Protein AF-A0A8S3UN05-F1 (afdb_monomer_lite)

Sequence (191 aa):
MPERVRGIRLLKLAMMYFKIYNNLSKYALEILRLLVHQLCTLSEKGSNEEFYAMFVNTGGKFETHIPADRRMEYLVKEVKQHVKHMYSNKTEENISNRTRAISGIREISVNFDQQSGVIIRSKKHSDKSSKEDELAILSDLRDIRPFHCQPGRKHSCFGEMSSSVVQNLDVDHYHNWINTRKVKFALENGN

pLDDT: mean 86.01, std 9.49, range [45.44, 94.88]

Structure (mmCIF, N/CA/C/O backbone):
data_AF-A0A8S3UN05-F1
#
_entry.id   AF-A0A8S3UN05-F1
#
loop_
_atom_site.group_PDB
_atom_site.id
_atom_site.type_symbol
_atom_site.label_atom_id
_atom_site.label_alt_id
_atom_site.label_comp_id
_atom_site.label_asym_id
_atom_site.label_entity_id
_atom_site.label_seq_id
_atom_site.pdbx_PDB_ins_code
_atom_site.Cartn_x
_atom_site.Cartn_y
_atom_site.Cartn_z
_atom_site.occupancy
_atom_site.B_iso_or_equiv
_atom_site.auth_seq_id
_atom_site.auth_comp_id
_atom_site.auth_asym_id
_atom_site.auth_atom_id
_atom_site.pdbx_PDB_model_num
ATOM 1 N N . MET A 1 1 ? 5.735 -11.640 6.651 1.00 73.19 1 MET A N 1
ATOM 2 C CA . MET A 1 1 ? 6.136 -10.219 6.426 1.00 73.19 1 MET A CA 1
ATOM 3 C C . MET A 1 1 ? 6.181 -10.016 4.919 1.00 73.19 1 MET A C 1
ATOM 5 O O . MET A 1 1 ? 6.605 -10.955 4.254 1.00 73.19 1 MET A O 1
ATOM 9 N N . PRO A 1 2 ? 5.724 -8.881 4.362 1.00 82.00 2 PRO A N 1
ATOM 10 C CA . PRO A 1 2 ? 5.687 -8.700 2.911 1.00 82.00 2 PRO A CA 1
ATOM 11 C C . PRO A 1 2 ? 7.062 -8.911 2.268 1.00 82.00 2 PRO A C 1
ATOM 13 O O . PRO A 1 2 ? 8.056 -8.367 2.737 1.00 82.00 2 PRO A O 1
ATOM 16 N N . GLU A 1 3 ? 7.117 -9.706 1.201 1.00 90.12 3 GLU A N 1
ATOM 17 C CA . GLU A 1 3 ? 8.373 -10.044 0.526 1.00 90.12 3 GLU A CA 1
ATOM 18 C C . GLU A 1 3 ? 8.856 -8.854 -0.322 1.00 90.12 3 GLU A C 1
ATOM 20 O O . GLU A 1 3 ? 8.173 -8.414 -1.257 1.00 90.12 3 GLU A O 1
ATOM 25 N N . ARG A 1 4 ? 10.022 -8.297 0.036 1.00 90.00 4 ARG A N 1
ATOM 26 C CA . ARG A 1 4 ? 10.528 -7.038 -0.525 1.00 90.00 4 ARG A CA 1
ATOM 27 C C . ARG A 1 4 ? 10.857 -7.135 -2.011 1.00 90.00 4 ARG A C 1
ATOM 29 O O . ARG A 1 4 ? 10.500 -6.228 -2.761 1.00 90.00 4 ARG A O 1
ATOM 36 N N . VAL A 1 5 ? 11.496 -8.209 -2.472 1.00 91.44 5 VAL A N 1
ATOM 37 C CA . VAL A 1 5 ? 11.934 -8.349 -3.872 1.00 91.44 5 VAL A CA 1
ATOM 38 C C . VAL A 1 5 ? 10.731 -8.347 -4.814 1.00 91.44 5 VAL A C 1
ATOM 40 O O . VAL A 1 5 ? 10.710 -7.615 -5.811 1.00 91.44 5 VAL A O 1
ATOM 43 N N . ARG A 1 6 ? 9.687 -9.107 -4.482 1.00 92.31 6 ARG A N 1
ATOM 44 C CA . ARG A 1 6 ? 8.405 -9.112 -5.188 1.00 92.31 6 ARG A CA 1
ATOM 45 C C . ARG A 1 6 ? 7.722 -7.759 -5.093 1.00 92.31 6 ARG A C 1
ATOM 47 O O . ARG A 1 6 ? 7.229 -7.290 -6.115 1.00 92.31 6 ARG A O 1
ATOM 54 N N . GLY A 1 7 ? 7.720 -7.118 -3.925 1.00 91.88 7 GLY A N 1
ATOM 55 C CA . GLY A 1 7 ? 7.170 -5.772 -3.750 1.00 91.88 7 GLY A CA 1
ATOM 56 C C . GLY A 1 7 ? 7.794 -4.760 -4.715 1.00 91.88 7 GLY A C 1
ATOM 57 O O . GLY A 1 7 ? 7.084 -4.116 -5.486 1.00 91.88 7 GLY A O 1
ATOM 58 N N . ILE A 1 8 ? 9.125 -4.692 -4.760 1.00 93.44 8 ILE A N 1
ATOM 59 C CA . ILE A 1 8 ? 9.870 -3.815 -5.673 1.00 93.44 8 ILE A CA 1
ATOM 60 C C . ILE A 1 8 ? 9.585 -4.155 -7.142 1.00 93.44 8 ILE A C 1
ATOM 62 O O . ILE A 1 8 ? 9.412 -3.254 -7.964 1.00 93.44 8 ILE A O 1
ATOM 66 N N . ARG A 1 9 ? 9.488 -5.442 -7.499 1.00 93.56 9 ARG A N 1
ATOM 67 C CA . ARG A 1 9 ? 9.137 -5.863 -8.866 1.00 93.56 9 ARG A CA 1
ATOM 68 C C . ARG A 1 9 ? 7.743 -5.383 -9.271 1.00 93.56 9 ARG A C 1
ATOM 70 O O . ARG A 1 9 ? 7.576 -4.862 -10.371 1.00 93.56 9 ARG A O 1
ATOM 77 N N . LEU A 1 10 ? 6.760 -5.536 -8.388 1.00 92.81 10 LEU A N 1
ATOM 78 C CA . LEU A 1 10 ? 5.392 -5.077 -8.628 1.00 92.81 10 LEU A CA 1
ATOM 79 C C . LEU A 1 10 ? 5.325 -3.554 -8.752 1.00 92.81 10 LEU A C 1
ATOM 81 O O . LEU A 1 10 ? 4.635 -3.054 -9.634 1.00 92.81 10 LEU A O 1
ATOM 85 N N . LEU A 1 11 ? 6.090 -2.820 -7.943 1.00 93.12 11 LEU A N 1
ATOM 86 C CA . LEU A 1 11 ? 6.187 -1.364 -8.041 1.00 93.12 11 LEU A CA 1
ATOM 87 C C . LEU A 1 11 ? 6.781 -0.914 -9.382 1.00 93.12 11 LEU A C 1
ATOM 89 O O . LEU A 1 11 ? 6.238 -0.005 -10.003 1.00 93.12 11 LEU A O 1
ATOM 93 N N . LYS A 1 12 ? 7.823 -1.583 -9.894 1.00 91.94 12 LYS A N 1
ATOM 94 C CA . LYS A 1 12 ? 8.361 -1.306 -11.242 1.00 91.94 12 LYS A CA 1
ATOM 95 C C . LYS A 1 12 ? 7.300 -1.499 -12.333 1.00 91.94 12 LYS A C 1
ATOM 97 O O . LYS A 1 12 ? 7.155 -0.642 -13.201 1.00 91.94 12 LYS A O 1
ATOM 102 N N . LEU A 1 13 ? 6.530 -2.588 -12.263 1.00 90.75 13 LEU A N 1
ATOM 103 C CA . LEU A 1 13 ? 5.426 -2.853 -13.196 1.00 90.75 13 LEU A CA 1
ATOM 104 C C . LEU A 1 13 ? 4.320 -1.792 -13.086 1.00 90.75 13 LEU A C 1
ATOM 106 O O . LEU A 1 13 ? 3.872 -1.264 -14.102 1.00 90.75 13 LEU A O 1
ATOM 110 N N . ALA A 1 14 ? 3.924 -1.432 -11.864 1.00 90.56 14 ALA A N 1
ATOM 111 C CA . ALA A 1 14 ? 2.920 -0.402 -11.612 1.00 90.56 14 ALA A CA 1
ATOM 112 C C . ALA A 1 14 ? 3.377 0.981 -12.105 1.00 90.56 14 ALA A C 1
ATOM 114 O O . ALA A 1 14 ? 2.591 1.708 -12.704 1.00 90.56 14 ALA A O 1
ATOM 115 N N . MET A 1 15 ? 4.653 1.332 -11.923 1.00 91.69 15 MET A N 1
ATOM 116 C CA . MET A 1 15 ? 5.230 2.574 -12.439 1.00 91.69 15 MET A CA 1
ATOM 117 C C . MET A 1 15 ? 5.145 2.647 -13.964 1.00 91.69 15 MET A C 1
ATOM 119 O O . MET A 1 15 ? 4.737 3.679 -14.493 1.00 91.69 15 MET A O 1
ATOM 123 N N . MET A 1 16 ? 5.508 1.565 -14.666 1.00 89.00 16 MET A N 1
ATOM 124 C CA . MET A 1 16 ? 5.361 1.485 -16.124 1.00 89.00 16 MET A CA 1
ATOM 125 C C . MET A 1 16 ? 3.901 1.668 -16.530 1.00 89.00 16 MET A C 1
ATOM 127 O O . MET A 1 16 ? 3.604 2.543 -17.338 1.00 89.00 16 MET A O 1
ATOM 131 N N . TYR A 1 17 ? 2.987 0.919 -15.907 1.00 88.31 17 TYR A N 1
ATOM 132 C CA . TYR A 1 17 ? 1.553 1.036 -16.162 1.00 88.31 17 TYR A CA 1
ATOM 133 C C . TYR A 1 17 ? 1.061 2.477 -16.009 1.00 88.31 17 TYR A C 1
ATOM 135 O O . TYR A 1 17 ? 0.507 3.067 -16.934 1.00 88.31 17 TYR A O 1
ATOM 143 N N . PHE A 1 18 ? 1.323 3.090 -14.857 1.00 88.88 18 PHE A N 1
ATOM 144 C CA . PHE A 1 18 ? 0.874 4.446 -14.586 1.00 88.88 18 PHE A CA 1
ATOM 145 C C . PHE A 1 18 ? 1.469 5.470 -15.543 1.00 88.88 18 PHE A C 1
ATOM 147 O O . PHE A 1 18 ? 0.778 6.427 -15.878 1.00 88.88 18 PHE A O 1
ATOM 154 N N . LYS A 1 19 ? 2.711 5.275 -15.994 1.00 86.88 19 LYS A N 1
ATOM 155 C CA . LYS A 1 19 ? 3.368 6.193 -16.923 1.00 86.88 19 LYS A CA 1
ATOM 156 C C . LYS A 1 19 ? 2.821 6.080 -18.349 1.00 86.88 19 LYS A C 1
ATOM 158 O O . LYS A 1 19 ? 2.683 7.111 -18.998 1.00 86.88 19 LYS A O 1
ATOM 163 N N . ILE A 1 20 ? 2.473 4.873 -18.801 1.00 85.50 20 ILE A N 1
ATOM 164 C CA . ILE A 1 20 ? 1.893 4.627 -20.133 1.00 85.50 20 ILE A CA 1
ATOM 165 C C . ILE A 1 20 ? 0.505 5.255 -20.244 1.00 85.50 20 ILE A C 1
ATOM 167 O O . ILE A 1 20 ? 0.230 5.994 -21.183 1.00 85.50 20 ILE A O 1
ATOM 171 N N . TYR A 1 21 ? -0.371 4.981 -19.275 1.00 79.75 21 TYR A N 1
ATOM 172 C CA . TYR A 1 21 ? -1.768 5.414 -19.352 1.00 79.75 21 TYR A CA 1
ATOM 173 C C . TYR A 1 21 ? -1.986 6.849 -18.867 1.00 79.75 21 TYR A C 1
ATOM 175 O O . TYR A 1 21 ? -2.983 7.474 -19.219 1.00 79.75 21 TYR A O 1
ATOM 183 N N . ASN A 1 22 ? -1.071 7.392 -18.061 1.00 75.31 22 ASN A N 1
ATOM 184 C CA . ASN A 1 22 ? -1.136 8.774 -17.610 1.00 75.31 22 ASN A CA 1
ATOM 185 C C . ASN A 1 22 ? 0.269 9.378 -17.482 1.00 75.31 22 ASN A C 1
ATOM 187 O O . ASN A 1 22 ? 0.967 9.223 -16.478 1.00 75.31 22 ASN A O 1
ATOM 191 N N . ASN A 1 23 ? 0.657 10.157 -18.492 1.00 64.81 23 ASN A N 1
ATOM 192 C CA . ASN A 1 23 ? 1.972 10.791 -18.563 1.00 64.81 23 ASN A CA 1
ATOM 193 C C . ASN A 1 23 ? 2.304 11.716 -17.377 1.00 64.81 23 ASN A C 1
ATOM 195 O O . ASN A 1 23 ? 3.490 11.926 -17.100 1.00 64.81 23 ASN A O 1
ATOM 199 N N . LEU A 1 24 ? 1.283 12.221 -16.677 1.00 64.50 24 LEU A N 1
ATOM 200 C CA . LEU A 1 24 ? 1.372 13.091 -15.502 1.00 64.50 24 LEU A CA 1
ATOM 201 C C . LEU A 1 24 ? 1.032 12.350 -14.203 1.00 64.50 24 LEU A C 1
ATOM 203 O O . LEU A 1 24 ? 0.635 12.967 -13.212 1.00 64.50 24 LEU A O 1
ATOM 207 N N . SER A 1 25 ? 1.163 11.022 -14.183 1.00 78.44 25 SER A N 1
ATOM 208 C CA . SER A 1 25 ? 0.842 10.252 -12.991 1.00 78.44 25 SER A CA 1
ATOM 209 C C . SER A 1 25 ? 1.793 10.602 -11.850 1.00 78.44 25 SER A C 1
ATOM 211 O O . SER A 1 25 ? 2.928 10.124 -11.780 1.00 78.44 25 SER A O 1
ATOM 213 N N . LYS A 1 26 ? 1.284 11.395 -10.903 1.00 88.88 26 LYS A N 1
ATOM 214 C CA . LYS A 1 26 ? 1.910 11.611 -9.594 1.00 88.88 26 LYS A CA 1
ATOM 215 C C . LYS A 1 26 ? 2.290 10.283 -8.932 1.00 88.88 26 LYS A C 1
ATOM 217 O O . LYS A 1 26 ? 3.333 10.194 -8.306 1.00 88.88 26 LYS A O 1
ATOM 222 N N . TYR A 1 27 ? 1.508 9.225 -9.158 1.00 90.00 27 TYR A N 1
ATOM 223 C CA . TYR A 1 27 ? 1.793 7.891 -8.635 1.00 90.00 27 TYR A CA 1
ATOM 224 C C . TYR A 1 27 ? 3.041 7.272 -9.266 1.00 90.00 27 TYR A C 1
ATOM 226 O O . TYR A 1 27 ? 3.854 6.700 -8.552 1.00 90.00 27 TYR A O 1
ATOM 234 N N . ALA A 1 28 ? 3.238 7.418 -10.581 1.00 91.94 28 ALA A N 1
ATOM 235 C CA . ALA A 1 28 ? 4.470 6.960 -11.223 1.00 91.94 28 ALA A CA 1
ATOM 236 C C . ALA A 1 28 ? 5.693 7.712 -10.676 1.00 91.94 28 ALA A C 1
ATOM 238 O O . ALA A 1 28 ? 6.738 7.102 -10.463 1.00 91.94 28 ALA A O 1
ATOM 239 N N . LEU A 1 29 ? 5.554 9.018 -10.419 1.00 91.50 29 LEU A N 1
ATOM 240 C CA . LEU A 1 29 ? 6.621 9.841 -9.852 1.00 91.50 29 LEU A CA 1
ATOM 241 C C . LEU A 1 29 ? 6.979 9.423 -8.417 1.00 91.50 29 LEU A C 1
ATOM 243 O O . LEU A 1 29 ? 8.158 9.256 -8.122 1.00 91.50 29 LEU A O 1
ATOM 247 N N . GLU A 1 30 ? 5.985 9.208 -7.554 1.00 91.81 30 GLU A N 1
ATOM 248 C CA . GLU A 1 30 ? 6.218 8.748 -6.177 1.00 91.81 30 GLU A CA 1
ATOM 249 C C . GLU A 1 30 ? 6.810 7.336 -6.138 1.00 91.81 30 GLU A C 1
ATOM 251 O O . GLU A 1 30 ? 7.732 7.070 -5.369 1.00 91.81 30 GLU A O 1
ATOM 256 N N . ILE A 1 31 ? 6.356 6.432 -7.014 1.00 93.56 31 ILE A N 1
ATOM 257 C CA . ILE A 1 31 ? 6.968 5.103 -7.125 1.00 93.56 31 ILE A CA 1
ATOM 258 C C . ILE A 1 31 ? 8.421 5.222 -7.593 1.00 93.56 31 ILE A C 1
ATOM 260 O O . ILE A 1 31 ? 9.283 4.535 -7.053 1.00 93.56 31 ILE A O 1
ATOM 264 N N . LEU A 1 32 ? 8.720 6.096 -8.560 1.00 93.44 32 LEU A N 1
ATOM 265 C CA . LEU A 1 32 ? 10.095 6.327 -8.997 1.00 93.44 32 LEU A CA 1
ATOM 266 C C . LEU A 1 32 ? 10.964 6.847 -7.850 1.00 93.44 32 LEU A C 1
ATOM 268 O O . LEU A 1 32 ? 12.080 6.363 -7.676 1.00 93.44 32 LEU A O 1
ATOM 272 N N . ARG A 1 33 ? 10.453 7.791 -7.054 1.00 91.88 33 ARG A N 1
ATOM 273 C CA . ARG A 1 33 ? 11.149 8.316 -5.875 1.00 91.88 33 ARG A CA 1
ATOM 274 C C . ARG A 1 33 ? 11.466 7.204 -4.877 1.00 91.88 33 ARG A C 1
ATOM 276 O O . ARG A 1 33 ? 12.624 7.046 -4.502 1.00 91.88 33 ARG A O 1
ATOM 283 N N . LEU A 1 34 ? 10.469 6.385 -4.535 1.00 92.75 34 LEU A N 1
ATOM 284 C CA . LEU A 1 34 ? 10.658 5.217 -3.678 1.00 92.75 34 LEU A CA 1
ATOM 285 C C . LEU A 1 34 ? 11.705 4.266 -4.272 1.00 92.75 34 LEU A C 1
ATOM 287 O O . LEU A 1 34 ? 12.612 3.838 -3.577 1.00 92.75 34 LEU A O 1
ATOM 291 N N . LEU A 1 35 ? 11.648 3.956 -5.568 1.00 93.38 35 LEU A N 1
ATOM 292 C CA . LEU A 1 35 ? 12.630 3.073 -6.206 1.00 93.38 35 LEU A CA 1
ATOM 293 C C . LEU A 1 35 ? 14.055 3.645 -6.170 1.00 93.38 35 LEU A C 1
ATOM 295 O O . LEU A 1 35 ? 14.998 2.881 -5.974 1.00 93.38 35 LEU A O 1
ATOM 299 N N . VAL A 1 36 ? 14.221 4.959 -6.334 1.00 92.06 36 VAL A N 1
ATOM 300 C CA . VAL A 1 36 ? 15.520 5.638 -6.200 1.00 92.06 36 VAL A CA 1
ATOM 301 C C . VAL A 1 36 ? 16.041 5.526 -4.766 1.00 92.06 36 VAL A C 1
ATOM 303 O O . VAL A 1 36 ? 17.206 5.179 -4.576 1.00 92.06 36 VAL A O 1
ATOM 306 N N . HIS A 1 37 ? 15.184 5.717 -3.762 1.00 90.50 37 HIS A N 1
ATOM 307 C CA . HIS A 1 37 ? 15.550 5.487 -2.36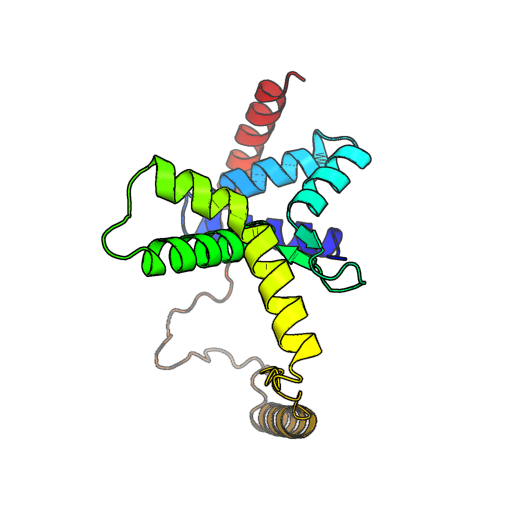4 1.00 90.50 37 HIS A CA 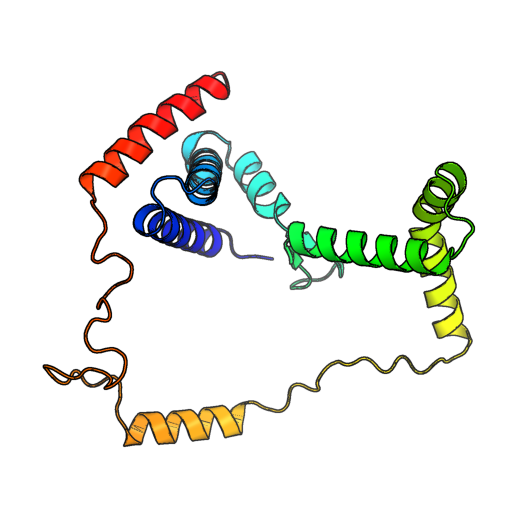1
ATOM 308 C C . HIS A 1 37 ? 15.965 4.040 -2.103 1.00 90.50 37 HIS A C 1
ATOM 310 O O . HIS A 1 37 ? 17.016 3.784 -1.522 1.00 90.50 37 HIS A O 1
ATOM 316 N N . GLN A 1 38 ? 15.183 3.093 -2.614 1.00 91.94 38 GLN A N 1
ATOM 317 C CA . GLN A 1 38 ? 15.373 1.666 -2.386 1.00 91.94 38 GLN A CA 1
ATOM 318 C C . GLN A 1 38 ? 16.604 1.073 -3.075 1.00 91.94 38 GLN A C 1
ATOM 320 O O . GLN A 1 38 ? 17.105 0.045 -2.617 1.00 91.94 38 GLN A O 1
ATOM 325 N N . LEU A 1 39 ? 17.037 1.652 -4.200 1.00 89.06 39 LEU A N 1
ATOM 326 C CA . LEU A 1 39 ? 18.071 1.072 -5.063 1.00 89.06 39 LEU A CA 1
ATOM 327 C C . LEU A 1 39 ? 19.341 1.920 -5.176 1.00 89.06 39 LEU A C 1
ATOM 329 O O . LEU A 1 39 ? 20.352 1.391 -5.633 1.00 89.06 39 LEU A O 1
ATOM 333 N N . CYS A 1 40 ? 19.296 3.213 -4.845 1.00 87.31 40 CYS A N 1
ATOM 334 C CA . CYS A 1 40 ? 20.389 4.133 -5.164 1.00 87.31 40 CYS A CA 1
ATOM 335 C C . CYS A 1 40 ? 20.823 5.027 -4.000 1.00 87.31 40 CYS A C 1
ATOM 337 O O . CYS A 1 40 ? 22.023 5.225 -3.846 1.00 87.31 40 CYS A O 1
ATOM 339 N N . THR A 1 41 ? 19.897 5.605 -3.223 1.00 86.94 41 THR A N 1
ATOM 340 C CA . THR A 1 41 ? 20.268 6.663 -2.259 1.00 86.94 41 THR A CA 1
ATOM 341 C C . THR A 1 41 ? 20.324 6.213 -0.804 1.00 86.94 41 THR A C 1
ATOM 343 O O . THR A 1 41 ? 21.150 6.736 -0.063 1.00 86.94 41 THR A O 1
ATOM 346 N N . LEU A 1 42 ? 19.466 5.286 -0.359 1.00 89.81 42 LEU A N 1
ATOM 347 C CA . LEU A 1 42 ? 19.481 4.825 1.033 1.00 89.81 42 LEU A CA 1
ATOM 348 C C . LEU A 1 42 ? 20.456 3.663 1.232 1.00 89.81 42 LEU A C 1
ATOM 350 O O . LEU A 1 42 ? 20.674 2.844 0.341 1.00 89.81 42 LEU A O 1
ATOM 354 N N . SER A 1 43 ? 20.995 3.558 2.450 1.00 93.69 43 SER A N 1
ATOM 355 C CA . SER A 1 43 ? 21.707 2.358 2.891 1.00 93.69 43 SER A CA 1
ATOM 356 C C . SER A 1 43 ? 20.770 1.149 2.906 1.00 93.69 43 SER A C 1
ATOM 358 O O . SER A 1 43 ? 19.548 1.296 2.964 1.00 93.69 43 SER A O 1
ATOM 360 N N . GLU A 1 44 ? 21.326 -0.063 2.923 1.00 92.38 44 GLU A N 1
ATOM 361 C CA . GLU A 1 44 ? 20.519 -1.287 3.000 1.00 92.38 44 GLU A CA 1
ATOM 362 C C . GLU A 1 44 ? 19.528 -1.238 4.174 1.00 92.38 44 GLU A C 1
ATOM 364 O O . GLU A 1 44 ? 18.336 -1.494 3.994 1.00 92.38 44 GLU A O 1
ATOM 369 N N . LYS A 1 45 ? 19.994 -0.800 5.350 1.00 94.12 45 LYS A N 1
ATOM 370 C CA . LYS A 1 45 ? 19.147 -0.599 6.529 1.00 94.12 45 LYS A CA 1
ATOM 371 C C . LYS A 1 45 ? 18.023 0.408 6.262 1.00 94.12 45 LYS A C 1
ATOM 373 O O . LYS A 1 45 ? 16.862 0.063 6.460 1.00 94.12 45 LYS A O 1
ATOM 378 N N . GLY A 1 46 ? 18.354 1.607 5.781 1.00 94.50 46 GLY A N 1
ATOM 379 C CA . GLY A 1 46 ? 17.362 2.658 5.531 1.00 94.50 46 GLY A CA 1
ATOM 380 C C . GLY A 1 46 ? 16.332 2.254 4.474 1.00 94.50 46 GLY A C 1
ATOM 381 O O . GLY A 1 46 ? 15.140 2.494 4.641 1.00 94.50 46 GLY A O 1
ATOM 382 N N . SER A 1 47 ? 16.769 1.559 3.420 1.00 93.62 47 SER A N 1
ATOM 383 C CA . SER A 1 47 ? 15.869 1.038 2.389 1.00 93.62 47 SER A CA 1
ATOM 384 C C . SER A 1 47 ? 14.897 -0.005 2.951 1.00 93.62 47 SER A C 1
ATOM 386 O O . SER A 1 47 ? 13.704 0.028 2.652 1.00 93.62 47 SER A O 1
ATOM 388 N N . ASN A 1 48 ? 15.364 -0.904 3.821 1.00 93.12 48 ASN A N 1
ATOM 389 C CA . ASN A 1 48 ? 14.496 -1.882 4.467 1.00 93.12 48 ASN A CA 1
ATOM 390 C C . ASN A 1 48 ? 13.490 -1.199 5.401 1.00 93.12 48 ASN A C 1
ATOM 392 O O . ASN A 1 48 ? 12.302 -1.509 5.339 1.00 93.12 48 ASN A O 1
ATOM 396 N N . GLU A 1 49 ? 13.937 -0.249 6.222 1.00 93.88 49 GLU A N 1
ATOM 397 C CA . GLU A 1 49 ? 13.063 0.516 7.117 1.00 93.88 49 GLU A CA 1
ATOM 398 C C . GLU A 1 49 ? 11.969 1.259 6.341 1.00 93.88 49 GLU A C 1
ATOM 400 O O . GLU A 1 49 ? 10.793 1.117 6.669 1.00 93.88 49 GLU A O 1
ATOM 405 N N . GLU A 1 50 ? 12.322 1.965 5.265 1.00 93.94 50 GLU A N 1
ATOM 406 C CA . GLU A 1 50 ? 11.356 2.668 4.415 1.00 93.94 50 GLU A CA 1
ATOM 407 C C . GLU A 1 50 ? 10.359 1.700 3.758 1.00 93.94 50 GLU A C 1
ATOM 409 O O . GLU A 1 50 ? 9.153 1.957 3.752 1.00 93.94 50 GLU A O 1
ATOM 414 N N . PHE A 1 51 ? 10.827 0.555 3.244 1.00 94.00 51 PHE A N 1
ATOM 415 C CA . PHE A 1 51 ? 9.938 -0.416 2.607 1.00 94.00 51 PHE A CA 1
ATOM 416 C C . PHE A 1 51 ? 8.933 -0.997 3.606 1.00 94.00 51 PHE A C 1
ATOM 418 O O . PHE A 1 51 ? 7.739 -1.099 3.319 1.00 94.00 51 PHE A O 1
ATOM 425 N N . TYR A 1 52 ? 9.406 -1.376 4.791 1.00 93.00 52 TYR A N 1
ATOM 426 C CA . TYR A 1 52 ? 8.554 -1.980 5.806 1.00 93.00 52 TYR A CA 1
ATOM 427 C C . TYR A 1 52 ? 7.678 -0.964 6.541 1.00 93.00 52 TYR A C 1
ATOM 429 O O . TYR A 1 52 ? 6.601 -1.345 6.996 1.00 93.00 52 TYR A O 1
ATOM 437 N N . ALA A 1 53 ? 8.049 0.320 6.563 1.00 92.88 53 ALA A N 1
ATOM 438 C CA . ALA A 1 53 ? 7.204 1.406 7.062 1.00 92.88 53 ALA A CA 1
ATOM 439 C C . ALA A 1 53 ? 5.890 1.564 6.273 1.00 92.88 53 ALA A C 1
ATOM 441 O O . ALA A 1 53 ? 4.910 2.089 6.800 1.00 92.88 53 ALA A O 1
ATOM 442 N N . MET A 1 54 ? 5.817 1.049 5.039 1.00 92.31 54 MET A N 1
ATOM 443 C CA . MET A 1 54 ? 4.563 0.987 4.276 1.00 92.31 54 MET A CA 1
ATOM 444 C C . MET A 1 54 ? 3.529 0.021 4.874 1.00 92.31 54 MET A C 1
ATOM 446 O O . MET A 1 54 ? 2.383 -0.006 4.420 1.00 92.31 54 MET A O 1
ATOM 450 N N . PHE A 1 55 ? 3.902 -0.786 5.868 1.00 93.44 55 PHE A N 1
ATOM 451 C CA . PHE A 1 55 ? 3.053 -1.810 6.459 1.00 93.44 55 PHE A CA 1
ATOM 452 C C . PHE A 1 55 ? 2.984 -1.673 7.979 1.00 93.44 55 PHE A C 1
ATOM 454 O O . PHE A 1 55 ? 3.919 -1.240 8.641 1.00 93.44 55 PHE A O 1
ATOM 461 N N . VAL A 1 56 ? 1.861 -2.103 8.548 1.00 92.94 56 VAL A N 1
ATOM 462 C CA . VAL A 1 56 ? 1.637 -2.153 9.993 1.00 92.94 56 VAL A CA 1
ATOM 463 C C . VAL A 1 56 ? 1.256 -3.573 10.378 1.00 92.94 56 VAL A C 1
ATOM 465 O O . VAL A 1 56 ? 0.358 -4.167 9.777 1.00 92.94 56 VAL A O 1
ATOM 468 N N . ASN A 1 57 ? 1.919 -4.117 11.399 1.00 91.56 57 ASN A N 1
ATOM 469 C CA . ASN A 1 57 ? 1.530 -5.391 11.986 1.00 91.56 57 ASN A CA 1
ATO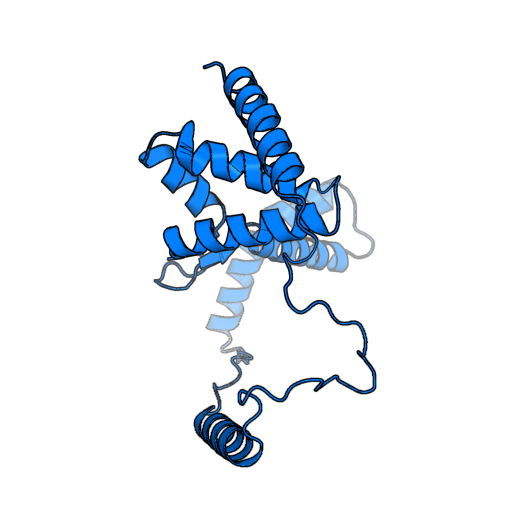M 470 C C . ASN A 1 57 ? 0.391 -5.173 12.990 1.00 91.56 57 ASN A C 1
ATOM 472 O O . ASN A 1 57 ? 0.605 -4.649 14.080 1.00 91.56 57 ASN A O 1
ATOM 476 N N . THR A 1 58 ? -0.827 -5.578 12.635 1.00 87.81 58 THR A N 1
ATOM 477 C CA . THR A 1 58 ? -2.002 -5.379 13.497 1.00 87.81 58 THR A CA 1
ATOM 478 C C . THR A 1 58 ? -2.207 -6.482 14.524 1.00 87.81 58 THR A C 1
ATOM 480 O O . THR A 1 58 ? -2.941 -6.277 15.482 1.00 87.81 58 THR A O 1
ATOM 483 N N . GLY A 1 59 ? -1.630 -7.664 14.302 1.00 82.94 59 GLY A N 1
ATOM 484 C CA . GLY A 1 59 ? -1.890 -8.855 15.117 1.00 82.94 59 GLY A CA 1
ATOM 485 C C . GLY A 1 59 ? -0.711 -9.322 15.963 1.00 82.94 59 GLY A C 1
ATOM 486 O O . GLY A 1 59 ? -0.853 -10.314 16.672 1.00 82.94 59 GLY A O 1
ATOM 487 N N . GLY A 1 60 ? 0.452 -8.671 15.856 1.00 84.94 60 GLY A N 1
ATOM 488 C CA . GLY A 1 60 ? 1.682 -9.082 16.542 1.00 84.94 60 GLY A CA 1
ATOM 489 C C . GLY A 1 60 ? 2.213 -10.456 16.112 1.00 84.94 60 GLY A C 1
ATOM 490 O O . GLY A 1 60 ? 3.131 -10.977 16.735 1.00 84.94 60 GLY A O 1
ATOM 491 N N . LYS A 1 61 ? 1.646 -11.059 15.059 1.00 86.12 61 LYS A N 1
ATOM 492 C CA . LYS A 1 61 ? 1.979 -12.400 14.565 1.00 86.12 61 LYS A CA 1
ATOM 493 C C . LYS A 1 61 ? 2.551 -12.328 13.149 1.00 86.12 61 LYS A C 1
ATOM 495 O O . LYS A 1 61 ? 2.518 -11.289 12.482 1.00 86.12 61 LYS A O 1
ATOM 500 N N . PHE A 1 62 ? 3.099 -13.447 12.687 1.00 78.31 62 PHE A N 1
ATOM 501 C CA . PHE A 1 62 ? 3.460 -13.607 11.282 1.00 78.31 62 PHE A CA 1
ATOM 502 C C . PHE A 1 62 ? 2.185 -13.545 10.413 1.00 78.31 62 PHE A C 1
ATOM 504 O O . PHE A 1 62 ? 1.115 -13.949 10.860 1.00 78.31 62 PHE A O 1
ATOM 511 N N . GLU A 1 63 ? 2.279 -12.971 9.209 1.00 79.94 63 GLU A N 1
ATOM 512 C CA . GLU A 1 63 ? 1.150 -12.743 8.277 1.00 79.94 63 GLU A CA 1
ATOM 513 C C . GLU A 1 63 ? 0.004 -11.820 8.737 1.00 79.94 63 GLU A C 1
ATOM 515 O O . GLU A 1 63 ? -1.003 -11.696 8.048 1.00 79.94 63 GLU A O 1
ATOM 520 N N . THR A 1 64 ? 0.159 -11.060 9.826 1.00 87.06 64 THR A N 1
ATOM 521 C CA . THR A 1 64 ? -0.839 -10.046 10.235 1.00 87.06 64 THR A CA 1
ATOM 522 C C . THR A 1 64 ? -0.473 -8.619 9.820 1.00 87.06 64 THR A C 1
ATOM 524 O O . THR A 1 64 ? -0.807 -7.658 10.514 1.00 87.06 64 THR A O 1
ATOM 527 N N . HIS A 1 65 ? 0.244 -8.473 8.702 1.00 91.12 65 HIS A N 1
ATOM 528 C CA . HIS A 1 65 ? 0.658 -7.173 8.170 1.00 91.12 65 HIS A CA 1
ATOM 529 C C . HIS A 1 65 ? -0.395 -6.647 7.197 1.00 91.12 65 HIS A C 1
ATOM 531 O O . HIS A 1 65 ? -0.820 -7.361 6.290 1.00 91.12 65 HIS A O 1
ATOM 537 N N . ILE A 1 66 ? -0.778 -5.385 7.349 1.00 91.81 66 ILE A N 1
ATOM 538 C CA . ILE A 1 66 ? -1.625 -4.673 6.389 1.00 91.81 66 ILE A CA 1
ATOM 539 C C . ILE A 1 66 ? -0.905 -3.416 5.899 1.00 91.81 66 ILE A C 1
ATOM 541 O O . ILE A 1 66 ? -0.045 -2.904 6.617 1.00 91.81 66 ILE A O 1
ATOM 545 N N . PRO A 1 67 ? -1.245 -2.884 4.712 1.00 92.81 67 PRO A N 1
ATOM 546 C CA . PRO A 1 67 ? -0.744 -1.581 4.292 1.00 92.81 67 PRO A CA 1
ATOM 547 C C . PRO A 1 67 ? -1.075 -0.505 5.334 1.00 92.81 67 PRO A C 1
ATOM 549 O O . PRO A 1 67 ? -2.195 -0.466 5.852 1.00 92.81 67 PRO A O 1
ATOM 552 N N . ALA A 1 68 ? -0.114 0.368 5.630 1.00 92.94 68 ALA A N 1
ATOM 553 C CA . ALA A 1 68 ? -0.266 1.459 6.590 1.00 92.94 68 ALA A CA 1
ATOM 554 C C . ALA A 1 68 ? -1.427 2.390 6.207 1.00 92.94 68 ALA A C 1
ATOM 556 O O . ALA A 1 68 ? -2.218 2.777 7.063 1.00 92.94 68 ALA A O 1
ATOM 557 N N . ASP A 1 69 ? -1.596 2.647 4.909 1.00 92.69 69 ASP A N 1
ATOM 558 C CA . ASP A 1 69 ? -2.724 3.402 4.359 1.00 92.69 69 ASP A CA 1
ATOM 559 C C . ASP A 1 69 ? -4.078 2.769 4.730 1.00 92.69 69 ASP A C 1
ATOM 561 O O . ASP A 1 69 ? -4.925 3.404 5.354 1.00 92.69 69 ASP A O 1
ATOM 565 N N . ARG A 1 70 ? -4.232 1.454 4.521 1.00 92.69 70 ARG A N 1
ATOM 566 C CA . ARG A 1 70 ? -5.434 0.709 4.940 1.00 92.69 70 ARG A CA 1
ATOM 567 C C . ARG A 1 70 ? -5.662 0.780 6.454 1.00 92.69 70 ARG A C 1
ATOM 569 O O . ARG A 1 70 ? -6.801 0.861 6.916 1.00 92.69 70 ARG A O 1
ATOM 576 N N . ARG A 1 71 ? -4.594 0.747 7.260 1.00 93.44 71 ARG A N 1
ATOM 577 C CA . ARG A 1 71 ? -4.709 0.936 8.716 1.00 93.44 71 ARG A CA 1
ATOM 578 C C . ARG A 1 71 ? -5.238 2.332 9.049 1.00 93.44 71 ARG A C 1
ATOM 580 O O . ARG A 1 71 ? -6.076 2.451 9.949 1.00 93.44 71 ARG A O 1
ATOM 587 N N . MET A 1 72 ? -4.769 3.353 8.337 1.00 93.00 72 MET A N 1
ATOM 588 C CA . MET A 1 72 ? -5.218 4.733 8.490 1.00 93.00 72 MET A CA 1
ATOM 589 C C . MET A 1 72 ? -6.694 4.880 8.104 1.00 93.00 72 MET A C 1
ATOM 591 O O . MET A 1 72 ? -7.456 5.477 8.860 1.00 93.00 72 MET A O 1
ATOM 595 N N . GLU A 1 73 ? -7.141 4.253 7.014 1.00 94.06 73 GLU A N 1
ATOM 596 C CA . GLU A 1 73 ? -8.560 4.215 6.631 1.00 94.06 73 GLU A CA 1
ATOM 597 C C . GLU A 1 73 ? -9.444 3.624 7.740 1.00 94.06 73 GLU A C 1
ATOM 599 O O . GLU A 1 73 ? -10.505 4.172 8.052 1.00 94.06 73 GLU A O 1
ATOM 604 N N . TYR A 1 74 ? -9.003 2.536 8.382 1.00 91.44 74 TYR A N 1
ATOM 605 C CA . TYR A 1 74 ? -9.723 1.946 9.514 1.00 91.44 74 TYR A CA 1
ATOM 606 C C . TYR A 1 74 ? -9.820 2.901 10.707 1.00 91.44 74 TYR A C 1
ATOM 608 O O . TYR A 1 74 ? -10.898 3.030 11.284 1.00 91.44 74 TYR A O 1
ATOM 616 N N . LEU A 1 75 ? -8.733 3.599 11.048 1.00 90.44 75 LEU A N 1
ATOM 617 C CA . LEU A 1 75 ? -8.729 4.607 12.115 1.00 90.44 75 LEU A CA 1
ATOM 618 C C . LEU A 1 75 ? -9.666 5.774 11.790 1.00 90.44 75 LEU A C 1
ATOM 620 O O . LEU A 1 75 ? -10.483 6.166 12.619 1.00 90.44 75 LEU A O 1
ATOM 624 N N . VAL A 1 76 ? -9.608 6.296 10.564 1.00 92.50 76 VAL A N 1
ATOM 625 C CA . VAL A 1 76 ? -10.495 7.375 10.108 1.00 92.50 76 VAL A CA 1
ATOM 626 C C . VAL A 1 76 ? -11.956 6.942 10.183 1.00 92.50 76 VAL A C 1
ATOM 628 O O . VAL A 1 76 ? -12.810 7.714 10.622 1.00 92.50 76 VAL A O 1
ATOM 631 N N . LYS A 1 77 ? -12.266 5.709 9.773 1.00 93.06 77 LYS A N 1
ATOM 632 C CA . LYS A 1 77 ? -13.618 5.152 9.864 1.00 93.06 77 LYS A CA 1
ATOM 633 C C . LYS A 1 77 ? -14.100 5.077 11.313 1.00 93.06 77 LYS A C 1
ATOM 635 O O . LYS A 1 77 ? -15.226 5.487 11.581 1.00 93.06 77 LYS A O 1
ATOM 640 N N . GLU A 1 78 ? -13.261 4.593 12.224 1.00 90.38 78 GLU A N 1
ATOM 641 C CA . GLU A 1 78 ? -13.549 4.494 13.660 1.00 90.38 78 GLU A CA 1
ATOM 642 C C . GLU A 1 78 ? -13.840 5.879 14.262 1.00 90.38 78 GLU A C 1
ATOM 644 O O . GLU A 1 78 ? -14.906 6.098 14.841 1.00 90.38 78 GLU A O 1
ATOM 649 N N . VAL A 1 79 ? -12.975 6.867 14.008 1.00 91.56 79 VAL A N 1
ATOM 650 C CA . VAL A 1 79 ? -13.176 8.262 14.445 1.00 91.56 79 VAL A CA 1
ATOM 651 C C . VAL A 1 79 ? -14.485 8.831 13.897 1.00 91.56 79 VAL A C 1
ATOM 653 O O . VAL A 1 79 ? -15.301 9.361 14.653 1.00 91.56 79 VAL A O 1
ATOM 656 N N . LYS A 1 80 ? -14.741 8.680 12.591 1.00 91.25 80 LYS A N 1
ATOM 657 C CA . LYS A 1 80 ? -15.980 9.159 11.956 1.00 91.25 80 LYS A CA 1
ATOM 658 C C . LYS A 1 80 ? -17.221 8.517 12.568 1.00 91.25 80 LYS A C 1
ATOM 660 O O . LYS A 1 80 ? -18.230 9.200 12.745 1.00 91.25 80 LYS A O 1
ATOM 665 N N . GLN A 1 81 ? -17.165 7.229 12.905 1.00 90.94 81 GLN A N 1
ATOM 666 C CA . GLN A 1 81 ? -18.258 6.550 13.595 1.00 90.94 81 GLN A CA 1
ATOM 667 C C . GLN A 1 81 ? -18.491 7.153 14.980 1.00 90.94 81 GLN A C 1
ATOM 669 O O . GLN A 1 81 ? -19.632 7.473 15.301 1.00 90.94 81 GLN A O 1
ATOM 674 N N . HIS A 1 82 ? -17.453 7.384 15.781 1.00 90.12 82 HIS A N 1
ATOM 675 C CA . HIS A 1 82 ? -17.621 8.007 17.096 1.00 90.12 82 HIS A CA 1
ATOM 676 C C . HIS A 1 82 ? -18.192 9.426 17.008 1.00 90.12 82 HIS A C 1
ATOM 678 O O . HIS A 1 82 ? -19.154 9.730 17.712 1.00 90.12 82 HIS A O 1
ATOM 684 N N . VAL A 1 83 ? -17.683 10.258 16.095 1.00 90.94 83 VAL A N 1
ATOM 685 C CA . VAL A 1 83 ? -18.197 11.619 15.867 1.00 90.94 83 VAL A CA 1
ATOM 686 C C . VAL A 1 83 ? -19.649 11.595 15.385 1.00 90.94 83 VAL A C 1
ATOM 688 O O . VAL A 1 83 ? -20.459 12.422 15.807 1.00 90.94 83 VAL A O 1
ATOM 691 N N . LYS A 1 84 ? -20.031 10.627 14.541 1.00 91.19 84 LYS A N 1
ATOM 692 C CA . LYS A 1 84 ? -21.423 10.463 14.092 1.00 91.19 84 LYS A CA 1
ATOM 693 C C . LYS A 1 84 ? -22.379 10.263 15.274 1.00 91.19 84 LYS A C 1
ATOM 695 O O . LYS A 1 84 ? -23.432 10.893 15.294 1.00 91.19 84 LYS A O 1
ATOM 700 N N . HIS A 1 85 ? -21.995 9.458 16.265 1.00 87.94 85 HIS A N 1
ATOM 701 C CA . HIS A 1 85 ? -22.812 9.159 17.450 1.00 87.94 85 HIS A CA 1
ATOM 702 C C . HIS A 1 85 ? -22.799 10.263 18.525 1.00 87.94 85 HIS A C 1
ATOM 704 O O . HIS A 1 85 ? -23.383 10.081 19.589 1.00 87.94 85 HIS A O 1
ATOM 710 N N . MET A 1 86 ? -22.153 11.408 18.279 1.00 89.19 86 MET A N 1
ATOM 711 C CA . MET A 1 86 ? -22.242 12.585 19.158 1.00 89.19 86 MET A CA 1
ATOM 712 C C . MET A 1 86 ? -23.477 13.458 18.879 1.00 89.19 86 MET A C 1
ATOM 714 O O . MET A 1 86 ? -23.764 14.362 19.659 1.00 89.19 86 MET A O 1
ATOM 718 N N . TYR A 1 87 ? -24.208 13.202 17.787 1.00 89.75 87 TYR A N 1
ATOM 719 C CA . TYR A 1 87 ? -25.408 13.949 17.386 1.00 89.75 87 TYR A CA 1
ATOM 720 C C . TYR A 1 87 ? -25.192 15.474 17.392 1.00 89.75 87 TYR A C 1
ATOM 722 O O . TYR A 1 87 ? -24.332 15.951 16.649 1.00 89.75 87 TYR A O 1
ATOM 730 N N . SER A 1 88 ? -25.955 16.231 18.185 1.00 89.94 88 SER A N 1
ATOM 731 C CA . SER A 1 88 ? -25.867 17.693 18.299 1.00 89.94 88 SER A CA 1
ATOM 732 C C . SER A 1 88 ? -24.661 18.183 19.107 1.00 89.94 88 SER A C 1
ATOM 734 O O . SER A 1 88 ? -24.293 19.345 18.989 1.00 89.94 88 SER A O 1
ATOM 736 N N . ASN A 1 89 ? -23.985 17.321 19.875 1.00 90.38 89 ASN A N 1
ATOM 737 C CA . ASN A 1 89 ? -22.904 17.716 20.793 1.00 90.38 89 ASN A CA 1
ATOM 738 C C . ASN A 1 89 ? -21.526 17.856 20.111 1.00 90.38 89 ASN A C 1
ATOM 740 O O . ASN A 1 89 ? -20.488 17.676 20.750 1.00 90.38 89 ASN A O 1
ATOM 744 N N . LYS A 1 90 ? -21.495 18.150 18.808 1.00 89.88 90 LYS A N 1
ATOM 745 C CA . LYS A 1 90 ? -20.282 18.245 17.976 1.00 89.88 90 LYS A CA 1
ATOM 746 C C . LYS A 1 90 ? -19.604 19.614 18.099 1.00 89.88 90 LYS A C 1
ATOM 748 O O . LYS A 1 90 ? -19.504 20.348 17.122 1.00 89.88 90 LYS A O 1
ATOM 753 N N . THR A 1 91 ? -19.136 19.952 19.294 1.00 94.31 91 THR A N 1
ATOM 754 C CA . THR A 1 91 ? -18.186 21.059 19.480 1.00 94.31 91 THR A CA 1
ATOM 755 C C . THR A 1 91 ? -16.760 20.554 19.254 1.00 94.31 91 THR A C 1
ATOM 757 O O . THR A 1 91 ? -16.494 19.359 19.403 1.00 94.31 91 THR A O 1
ATOM 760 N N . GLU A 1 92 ? -15.832 21.439 18.889 1.00 93.25 92 GLU A N 1
ATOM 761 C CA . GLU A 1 92 ? -14.424 21.075 18.664 1.00 93.25 92 GLU A CA 1
ATOM 762 C C . GLU A 1 92 ? -13.793 20.434 19.909 1.00 93.25 92 GLU A C 1
ATOM 764 O O . GLU A 1 92 ? -13.151 19.385 19.820 1.00 93.25 92 GLU A O 1
ATOM 769 N N . GLU A 1 93 ? -14.073 21.002 21.083 1.00 94.88 93 GLU A N 1
ATOM 770 C CA . GLU A 1 93 ? -13.649 20.464 22.374 1.00 94.88 93 GLU A CA 1
ATOM 771 C C . GLU A 1 93 ? -14.177 19.041 22.597 1.00 94.88 93 GLU A C 1
ATOM 773 O O . GLU A 1 93 ? -13.406 18.120 22.874 1.00 94.88 93 GLU A O 1
ATOM 778 N N . ASN A 1 94 ? -15.480 18.823 22.396 1.00 92.81 94 ASN A N 1
ATOM 779 C CA . ASN A 1 94 ? -16.082 17.507 22.583 1.00 92.81 94 ASN A CA 1
ATOM 780 C C . ASN A 1 94 ? -15.530 16.484 21.584 1.00 92.81 94 ASN A C 1
ATOM 782 O O . ASN A 1 94 ? -15.335 15.322 21.942 1.00 92.81 94 ASN A O 1
ATOM 786 N N . ILE A 1 95 ? -15.275 16.887 20.335 1.00 93.19 95 ILE A N 1
ATOM 787 C CA . ILE A 1 95 ? -14.699 16.011 19.307 1.00 93.19 95 ILE A CA 1
ATOM 788 C C . ILE A 1 95 ? -13.269 15.627 19.693 1.00 93.19 95 ILE A C 1
ATOM 790 O O . ILE A 1 95 ? -12.923 14.446 19.626 1.00 93.19 95 ILE A O 1
ATOM 794 N N . SER A 1 96 ? -12.457 16.588 20.135 1.00 93.62 96 SER A N 1
ATOM 795 C CA . SER A 1 96 ? -11.084 16.352 20.594 1.00 93.62 96 SER A CA 1
ATOM 796 C C . SER A 1 96 ? -11.057 15.398 21.790 1.00 93.62 96 SER A C 1
ATOM 798 O O . SER A 1 96 ? -10.386 14.362 21.745 1.00 93.62 96 SER A O 1
ATOM 800 N N . ASN A 1 97 ? -11.877 15.671 22.810 1.00 92.06 97 ASN A N 1
ATOM 801 C CA . ASN A 1 97 ? -12.007 14.833 24.001 1.00 92.06 97 ASN A CA 1
ATOM 802 C C . ASN A 1 97 ? -12.456 13.412 23.642 1.00 92.06 97 ASN A C 1
ATOM 804 O O . ASN A 1 97 ? -11.839 12.433 24.070 1.00 92.06 97 ASN A O 1
ATOM 808 N N . ARG A 1 98 ? -13.483 13.277 22.790 1.00 90.25 98 ARG A N 1
ATOM 809 C CA . ARG A 1 98 ? -13.978 11.967 22.350 1.00 90.25 98 ARG A CA 1
ATOM 810 C C . ARG A 1 98 ? -12.921 11.203 21.563 1.00 90.25 98 ARG A C 1
ATOM 812 O O . ARG A 1 98 ? -12.767 10.012 21.802 1.00 90.25 98 ARG A O 1
ATOM 819 N N . THR A 1 99 ? -12.192 11.872 20.669 1.00 90.25 99 THR A N 1
ATOM 820 C CA . THR A 1 99 ? -11.164 11.253 19.815 1.00 90.25 99 THR A CA 1
ATOM 821 C C . THR A 1 99 ? -10.001 10.711 20.642 1.00 90.25 99 THR A C 1
ATOM 823 O O . THR A 1 99 ? -9.580 9.576 20.424 1.00 90.25 99 THR A O 1
ATOM 826 N N . ARG A 1 100 ? -9.534 11.466 21.646 1.00 91.19 100 ARG A N 1
ATOM 827 C CA . ARG A 1 100 ? -8.491 11.015 22.588 1.00 91.19 100 ARG A CA 1
ATOM 828 C C . ARG A 1 100 ? -8.928 9.788 23.392 1.00 91.19 100 ARG A C 1
ATOM 830 O O . ARG A 1 100 ? -8.117 8.908 23.656 1.00 91.19 100 ARG A O 1
ATOM 837 N N . ALA A 1 101 ? -10.213 9.704 23.733 1.00 91.94 101 ALA A N 1
ATOM 838 C CA . ALA A 1 101 ? -10.770 8.598 24.506 1.00 91.94 101 ALA A CA 1
ATOM 839 C C . ALA A 1 101 ? -11.056 7.322 23.687 1.00 91.94 101 ALA A C 1
ATOM 841 O O . ALA A 1 101 ? -11.323 6.287 24.293 1.00 91.94 101 ALA A O 1
ATOM 842 N N . ILE A 1 102 ? -11.003 7.349 22.343 1.00 90.62 102 ILE A N 1
ATOM 843 C CA . ILE A 1 102 ? -11.400 6.207 21.484 1.00 90.62 102 ILE A CA 1
ATOM 844 C C . ILE A 1 102 ? -10.678 4.916 21.874 1.00 90.62 102 ILE A C 1
ATOM 846 O O . ILE A 1 102 ? -11.324 3.877 21.998 1.00 90.62 102 ILE A O 1
ATOM 850 N N . SER A 1 103 ? -9.363 4.976 22.104 1.00 87.88 103 SER A N 1
ATOM 851 C CA . SER A 1 103 ? -8.583 3.786 22.465 1.00 87.88 103 SER A CA 1
ATOM 852 C C . SER A 1 103 ? -9.087 3.146 23.762 1.00 87.88 103 SER A C 1
ATOM 854 O O . SER A 1 103 ? -9.298 1.937 23.804 1.00 87.88 103 SER A O 1
ATOM 856 N N . GLY A 1 104 ? -9.351 3.959 24.791 1.00 91.75 104 GLY A N 1
ATOM 857 C CA . GLY A 1 104 ? -9.882 3.478 26.069 1.00 91.75 104 GLY A CA 1
ATOM 858 C C . GLY A 1 104 ? -11.324 2.981 25.958 1.00 91.75 104 GLY A C 1
ATOM 859 O O . GLY A 1 104 ? -11.655 1.928 26.492 1.00 91.75 104 GLY A O 1
ATOM 860 N N . ILE A 1 105 ? -12.177 3.677 25.194 1.00 91.00 105 ILE A N 1
ATOM 861 C CA . ILE A 1 105 ? -13.553 3.230 24.914 1.00 91.00 105 ILE A CA 1
ATOM 862 C C . ILE A 1 105 ? -13.534 1.844 24.268 1.00 91.00 105 ILE A C 1
ATOM 864 O O . ILE A 1 105 ? -14.315 0.973 24.651 1.00 91.00 105 ILE A O 1
ATOM 868 N N . ARG A 1 106 ? -12.638 1.626 23.302 1.00 88.44 106 ARG A N 1
ATOM 869 C CA . ARG A 1 106 ? -12.486 0.343 22.622 1.00 88.44 106 ARG A CA 1
ATOM 870 C C . ARG A 1 106 ? -12.039 -0.758 23.578 1.00 88.44 106 ARG A C 1
ATOM 872 O O . ARG A 1 106 ? -12.619 -1.836 23.542 1.00 88.44 106 ARG A O 1
ATOM 879 N N . GLU A 1 107 ? -11.044 -0.500 24.416 1.00 90.88 107 GLU A N 1
ATOM 880 C CA . GLU A 1 107 ? -10.547 -1.468 25.398 1.00 90.88 107 GLU A CA 1
ATOM 881 C C . GLU A 1 107 ? -11.632 -1.870 26.405 1.00 90.88 107 GLU A C 1
ATOM 883 O O . GLU A 1 107 ? -11.885 -3.059 26.596 1.00 90.88 107 GLU A O 1
ATOM 888 N N . ILE A 1 108 ? -12.351 -0.887 26.956 1.00 93.50 108 ILE A N 1
ATOM 889 C CA . ILE A 1 108 ? -13.484 -1.119 27.862 1.00 93.50 108 ILE A CA 1
ATOM 890 C C . ILE A 1 108 ? -14.578 -1.929 27.162 1.00 93.50 108 ILE A C 1
ATOM 892 O O . ILE A 1 108 ? -15.088 -2.882 27.743 1.00 93.50 108 ILE A O 1
ATOM 896 N N . SER A 1 109 ? -14.916 -1.586 25.915 1.00 88.81 109 SER A N 1
ATOM 897 C CA . SER A 1 109 ? -15.946 -2.299 25.146 1.00 88.81 109 SER A CA 1
ATOM 898 C C . SER A 1 109 ? -15.554 -3.758 24.896 1.00 88.81 109 SER A C 1
ATOM 900 O O . SER A 1 109 ? -16.359 -4.655 25.115 1.00 88.81 109 SER A O 1
ATOM 902 N N . VAL A 1 110 ? -14.299 -4.010 24.502 1.00 87.94 110 VAL A N 1
ATOM 903 C CA . VAL A 1 110 ? -13.783 -5.371 24.283 1.00 87.94 110 VAL A CA 1
ATOM 904 C C . VAL A 1 110 ? -13.801 -6.182 25.578 1.00 87.94 110 VAL A C 1
ATOM 906 O O . VAL A 1 110 ? -14.228 -7.334 25.565 1.00 87.94 110 VAL A O 1
ATOM 909 N N . ASN A 1 111 ? -13.365 -5.597 26.695 1.00 91.69 111 ASN A N 1
ATOM 910 C CA . ASN A 1 111 ? -13.383 -6.274 27.989 1.00 91.69 111 ASN A CA 1
ATOM 911 C C . ASN A 1 111 ? -14.819 -6.542 28.475 1.00 91.69 111 ASN A C 1
ATOM 913 O O . ASN A 1 111 ? -15.106 -7.624 28.980 1.00 91.69 111 ASN A O 1
ATOM 917 N N . PHE A 1 112 ? -15.739 -5.595 28.280 1.00 91.81 112 PHE A N 1
ATOM 918 C CA . PHE A 1 112 ? -17.153 -5.781 28.603 1.00 91.81 112 PHE A CA 1
ATOM 919 C C . PHE A 1 112 ? -17.760 -6.945 27.815 1.00 91.81 112 PHE A C 1
ATOM 921 O O . PHE A 1 112 ? -18.377 -7.824 28.416 1.00 91.81 112 PHE A O 1
ATOM 928 N N . ASP A 1 113 ? -17.541 -7.001 26.499 1.00 89.50 113 ASP A N 1
ATOM 929 C CA . ASP A 1 113 ? -18.023 -8.095 25.646 1.00 89.50 113 ASP A CA 1
ATOM 930 C C . ASP A 1 113 ? -17.456 -9.455 26.092 1.00 89.50 113 ASP A C 1
ATOM 932 O O . ASP A 1 113 ? -18.182 -10.450 26.136 1.00 89.50 113 ASP A O 1
ATOM 936 N N . GLN A 1 114 ? -16.173 -9.499 26.476 1.00 87.75 114 GLN A N 1
ATOM 937 C CA . GLN A 1 114 ? -15.525 -10.708 26.998 1.00 87.75 114 GLN A CA 1
ATOM 938 C C . GLN A 1 114 ? -16.149 -11.184 28.314 1.00 87.75 114 GLN A C 1
ATOM 940 O O . GLN A 1 114 ? -16.428 -12.372 28.464 1.00 87.75 114 GLN A O 1
ATOM 945 N N . GLN A 1 115 ? -16.382 -10.272 29.261 1.00 92.25 115 GLN A N 1
ATOM 946 C CA . GLN A 1 115 ? -16.930 -10.604 30.580 1.00 92.25 115 GLN A CA 1
ATOM 947 C C . GLN A 1 115 ? -18.415 -10.974 30.529 1.00 92.25 115 GLN A C 1
ATOM 949 O O . GLN A 1 115 ? -18.865 -11.845 31.269 1.00 92.25 115 GLN A O 1
ATOM 954 N N . SER A 1 116 ? -19.178 -10.329 29.650 1.00 90.06 116 SER A N 1
ATOM 955 C CA . SER A 1 116 ? -20.616 -10.572 29.486 1.00 90.06 116 SER A CA 1
ATOM 956 C C . SER A 1 116 ? -20.935 -11.796 28.621 1.00 90.06 116 SER A C 1
ATOM 958 O O . SER A 1 116 ? -22.104 -12.142 28.456 1.00 90.06 116 SER A O 1
ATOM 960 N N . GLY A 1 117 ? -19.916 -12.465 28.067 1.00 84.81 117 GLY A N 1
ATOM 961 C CA . GLY A 1 117 ? -20.105 -13.613 27.182 1.00 84.81 117 GLY A CA 1
ATOM 962 C C . GLY A 1 117 ? -20.831 -13.246 25.888 1.00 84.81 117 GLY A C 1
ATOM 963 O O . GLY A 1 117 ? -21.483 -14.104 25.285 1.00 84.81 117 GLY A O 1
ATOM 964 N N . VAL A 1 118 ? -20.748 -11.980 25.458 1.00 84.31 118 VAL A N 1
ATOM 965 C CA . VAL A 1 118 ? -21.340 -11.534 24.195 1.00 84.31 118 VAL A CA 1
ATOM 966 C C . VAL A 1 118 ? -20.744 -12.378 23.079 1.00 84.31 118 VAL A C 1
ATOM 968 O O . VAL A 1 118 ? -19.533 -12.408 22.853 1.00 84.31 118 VAL A O 1
ATOM 971 N N . ILE A 1 119 ? -21.617 -13.085 22.362 1.00 77.19 119 ILE A N 1
ATOM 972 C CA . ILE A 1 119 ? -21.208 -13.904 21.226 1.00 77.19 119 ILE A CA 1
ATOM 973 C C . ILE A 1 119 ? -20.757 -12.957 20.116 1.00 77.19 119 ILE A C 1
ATOM 975 O O . ILE A 1 119 ? -21.562 -12.467 19.317 1.00 77.19 119 ILE A O 1
ATOM 979 N N . ILE A 1 120 ? -19.449 -12.725 20.037 1.00 70.50 120 ILE A N 1
ATOM 980 C CA . ILE A 1 120 ? -18.833 -12.051 18.901 1.00 70.50 120 ILE A CA 1
ATOM 981 C C . ILE A 1 120 ? -18.959 -13.004 17.714 1.00 70.50 120 ILE A C 1
ATOM 983 O O . ILE A 1 120 ? -18.146 -13.908 17.514 1.00 70.50 120 ILE A O 1
ATOM 987 N N . ARG A 1 121 ? -20.004 -12.807 16.906 1.00 67.56 121 ARG A N 1
ATOM 988 C CA . ARG A 1 121 ? -20.165 -13.494 15.622 1.00 67.56 121 ARG A CA 1
ATOM 989 C C . ARG A 1 121 ? -19.092 -12.976 14.675 1.00 67.56 121 ARG A C 1
ATOM 991 O O . ARG A 1 121 ? -19.315 -12.049 13.896 1.00 67.56 121 ARG A O 1
ATOM 998 N N . SER A 1 122 ? -17.899 -13.553 14.774 1.00 60.22 122 SER A N 1
ATOM 999 C CA . SER A 1 122 ? -16.832 -13.285 13.825 1.00 60.22 122 SER A CA 1
ATOM 1000 C C . SER A 1 122 ? -17.358 -13.697 12.452 1.00 60.22 122 SER A C 1
ATOM 1002 O O . SER A 1 122 ? -17.638 -14.870 12.211 1.00 60.22 122 SER A O 1
ATOM 1004 N N . LYS A 1 123 ? -17.488 -12.735 11.537 1.00 55.19 123 LYS A N 1
ATOM 1005 C CA . LYS A 1 123 ? -17.662 -13.017 10.110 1.00 55.19 123 LYS A CA 1
ATOM 1006 C C . LYS A 1 123 ? -16.332 -13.480 9.510 1.00 55.19 123 LYS A C 1
ATOM 1008 O O . LYS A 1 123 ? -15.943 -13.011 8.444 1.00 55.19 123 LYS A O 1
ATOM 1013 N N . LYS A 1 124 ? -15.599 -14.375 10.186 1.00 51.81 124 LYS A N 1
ATOM 1014 C CA . LYS A 1 124 ? -14.695 -15.245 9.446 1.00 51.81 124 LYS A CA 1
ATOM 1015 C C . LYS A 1 124 ? -15.625 -16.053 8.567 1.00 51.81 124 LYS A C 1
ATOM 1017 O O . LYS A 1 124 ? -16.330 -16.931 9.055 1.00 51.81 124 LYS A O 1
ATOM 1022 N N . HIS A 1 125 ? -15.687 -15.684 7.293 1.00 55.16 125 HIS A N 1
ATOM 1023 C CA . HIS A 1 125 ? -16.093 -16.640 6.286 1.00 55.16 125 HIS A CA 1
ATOM 1024 C C . HIS A 1 125 ? -15.290 -17.900 6.611 1.00 55.16 125 HIS A C 1
ATOM 1026 O O . HIS A 1 125 ? -14.065 -17.827 6.700 1.00 55.16 125 HIS A O 1
ATOM 1032 N N . SER A 1 126 ? -15.965 -19.000 6.961 1.00 56.72 126 SER A N 1
ATOM 1033 C CA . SER A 1 126 ? -15.259 -20.272 6.982 1.00 56.72 126 SER A CA 1
ATOM 1034 C C . SER A 1 126 ? -14.679 -20.393 5.584 1.00 56.72 126 SER A C 1
ATOM 1036 O O . SER A 1 126 ? -15.449 -20.244 4.628 1.00 56.72 126 SER A O 1
ATOM 1038 N N . ASP A 1 127 ? -13.370 -20.581 5.463 1.00 59.44 127 ASP A N 1
ATOM 1039 C CA . ASP A 1 127 ? -12.770 -20.896 4.177 1.00 59.44 127 ASP A CA 1
ATOM 1040 C C . ASP A 1 127 ? -13.430 -22.198 3.717 1.00 59.44 127 ASP A C 1
ATOM 1042 O O . ASP A 1 127 ? -13.083 -23.292 4.165 1.00 59.44 127 ASP A O 1
ATOM 1046 N N . LYS A 1 128 ? -14.492 -22.079 2.910 1.00 68.69 128 LYS A N 1
ATOM 1047 C CA . LYS A 1 128 ? -15.032 -23.219 2.186 1.00 68.69 128 LYS A CA 1
ATOM 1048 C C . LYS A 1 128 ? -13.877 -23.720 1.341 1.00 68.69 128 LYS A C 1
ATOM 1050 O O . LYS A 1 128 ? -13.151 -22.919 0.755 1.00 68.69 128 LYS A O 1
ATOM 1055 N N . SER A 1 129 ? -13.683 -25.033 1.332 1.00 77.69 129 SER A N 1
ATOM 1056 C CA . SER A 1 129 ? -12.631 -25.623 0.519 1.00 77.69 129 SER A CA 1
ATOM 1057 C C . SER A 1 129 ? -12.830 -25.182 -0.930 1.00 77.69 129 SER A C 1
ATOM 1059 O O . SER A 1 129 ? -13.848 -25.508 -1.531 1.00 77.69 129 SER A O 1
ATOM 1061 N N . SER A 1 130 ? -11.859 -24.453 -1.479 1.00 84.44 130 SER A N 1
ATOM 1062 C CA . SER A 1 130 ? -11.837 -24.046 -2.888 1.00 84.44 130 SER A CA 1
ATOM 1063 C C . SER A 1 130 ? -11.567 -25.221 -3.825 1.00 84.44 130 SER A C 1
ATOM 1065 O O . SER A 1 130 ? -11.567 -25.052 -5.034 1.00 84.44 130 SER A O 1
ATOM 1067 N N . LYS A 1 131 ? -11.334 -26.424 -3.288 1.00 89.50 131 LYS A N 1
ATOM 1068 C CA . LYS A 1 131 ? -10.890 -27.591 -4.050 1.00 89.50 131 LYS A CA 1
ATOM 1069 C C . LYS A 1 131 ? -11.874 -28.000 -5.144 1.00 89.50 131 LYS A C 1
ATOM 1071 O O . LYS A 1 131 ? -11.440 -28.349 -6.234 1.00 89.50 131 LYS A O 1
ATOM 1076 N N . GLU A 1 132 ? -13.174 -27.995 -4.857 1.00 89.62 132 GLU A N 1
ATOM 1077 C CA . GLU A 1 132 ? -14.190 -28.354 -5.856 1.00 89.62 132 GLU A CA 1
ATOM 1078 C C . GLU A 1 132 ? -14.263 -27.301 -6.965 1.00 89.62 132 GLU A C 1
ATOM 1080 O O . GLU A 1 132 ? -14.247 -27.662 -8.141 1.00 89.62 132 GLU A O 1
ATOM 1085 N N . ASP A 1 133 ? -14.219 -26.016 -6.599 1.00 89.31 133 ASP A N 1
ATOM 1086 C CA . ASP A 1 133 ? -14.183 -24.905 -7.554 1.00 89.31 133 ASP A CA 1
ATOM 1087 C C . ASP A 1 133 ? -12.908 -24.950 -8.416 1.00 89.31 133 ASP A C 1
ATOM 1089 O O . ASP A 1 133 ? -12.965 -24.794 -9.633 1.00 89.31 133 ASP A O 1
ATOM 1093 N N . GLU A 1 134 ? -11.749 -25.226 -7.814 1.00 92.88 134 GLU A N 1
ATOM 1094 C CA . GLU A 1 134 ? -10.469 -25.377 -8.515 1.00 92.88 134 GLU A CA 1
ATOM 1095 C C . GLU A 1 134 ? -10.489 -26.560 -9.490 1.00 92.88 134 GLU A C 1
ATOM 1097 O O . GLU A 1 134 ? -9.994 -26.437 -10.611 1.00 92.88 134 GLU A O 1
ATOM 1102 N N . LEU A 1 135 ? -11.073 -27.698 -9.098 1.00 94.56 135 LEU A N 1
ATOM 1103 C CA . LEU A 1 135 ? -11.218 -28.864 -9.973 1.00 94.56 135 LEU A CA 1
ATOM 1104 C C . LEU A 1 135 ? -12.178 -28.590 -11.133 1.00 94.56 135 LEU A C 1
ATOM 1106 O O . LEU A 1 135 ? -11.877 -28.989 -12.259 1.00 94.56 135 LEU A O 1
ATOM 1110 N N . ALA A 1 136 ? -13.285 -27.889 -10.882 1.00 93.94 136 ALA A N 1
ATOM 1111 C CA . ALA A 1 136 ? -14.215 -27.465 -11.923 1.00 93.94 136 ALA A CA 1
ATOM 1112 C C . ALA A 1 136 ? -13.528 -26.521 -12.922 1.00 93.94 136 ALA A C 1
ATOM 1114 O O . ALA A 1 136 ? -13.520 -26.801 -14.119 1.00 93.94 136 ALA A O 1
ATOM 1115 N N . ILE A 1 137 ? -12.831 -25.488 -12.430 1.00 93.31 137 ILE A N 1
ATOM 1116 C CA . ILE A 1 137 ? -12.045 -24.571 -13.268 1.00 93.31 137 ILE A CA 1
ATOM 1117 C C . ILE A 1 137 ? -11.001 -25.344 -14.082 1.00 93.31 137 ILE A C 1
ATOM 1119 O O . ILE A 1 137 ? -10.825 -25.080 -15.268 1.00 93.31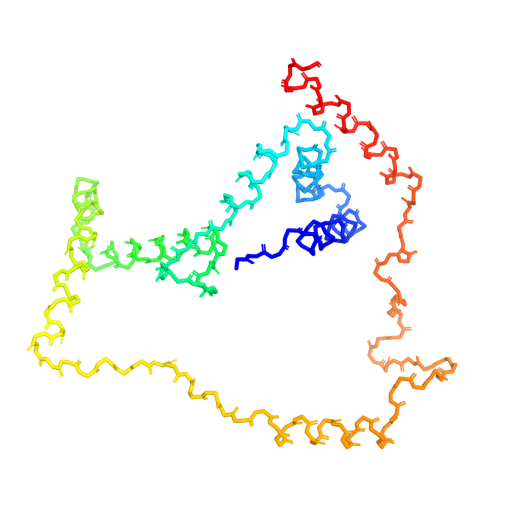 137 ILE A O 1
ATOM 1123 N N . LEU A 1 138 ? -10.298 -26.310 -13.484 1.00 94.12 138 LEU A N 1
ATOM 1124 C CA . LEU A 1 138 ? -9.317 -27.126 -14.203 1.00 94.12 138 LEU A CA 1
ATOM 1125 C C . LEU A 1 138 ? -9.954 -27.992 -15.295 1.00 94.12 138 LEU A C 1
ATOM 1127 O O . LEU A 1 138 ? -9.340 -28.147 -16.353 1.00 94.12 138 LEU A O 1
ATOM 1131 N N . SER A 1 139 ? -11.143 -28.550 -15.055 1.00 94.44 139 SER A N 1
ATOM 1132 C CA . SER A 1 139 ? -11.903 -29.286 -16.073 1.00 94.44 139 SER A CA 1
ATOM 1133 C C . SER A 1 139 ? -12.266 -28.362 -17.234 1.00 94.44 139 SER A C 1
ATOM 1135 O O . SER A 1 139 ? -11.882 -28.632 -18.371 1.00 94.44 139 SER A O 1
ATOM 1137 N N . ASP A 1 140 ? -12.863 -27.207 -16.937 1.00 93.62 140 ASP A N 1
ATOM 1138 C CA . ASP A 1 140 ? -13.262 -26.216 -17.940 1.00 93.62 140 ASP A CA 1
ATOM 1139 C C . ASP A 1 140 ? -12.061 -25.713 -18.755 1.00 93.62 140 ASP A C 1
ATOM 1141 O O . ASP A 1 140 ? -12.112 -25.612 -19.982 1.00 93.62 140 ASP A O 1
ATOM 1145 N N . LEU A 1 141 ? -10.933 -25.431 -18.094 1.00 92.69 141 LEU A N 1
ATOM 1146 C CA . LEU A 1 141 ? -9.700 -25.000 -18.757 1.00 92.69 141 LEU A CA 1
ATOM 1147 C C . LEU A 1 141 ? -9.119 -26.091 -19.666 1.00 92.69 141 LEU A C 1
ATOM 1149 O O . LEU A 1 141 ? -8.543 -25.764 -20.708 1.00 92.69 141 LEU A O 1
ATOM 1153 N N . ARG A 1 142 ? -9.246 -27.371 -19.293 1.00 91.81 142 ARG A N 1
ATOM 1154 C CA . ARG A 1 142 ? -8.797 -28.507 -20.116 1.00 91.81 142 ARG A CA 1
ATOM 1155 C C . ARG A 1 142 ? -9.682 -28.726 -21.338 1.00 91.81 142 ARG A C 1
ATOM 1157 O O . ARG A 1 142 ? -9.138 -29.076 -22.389 1.00 91.81 142 ARG A O 1
ATOM 1164 N N . ASP A 1 143 ? -10.980 -28.482 -21.210 1.00 92.06 143 ASP A N 1
ATOM 1165 C CA . ASP A 1 143 ? -11.950 -28.643 -22.293 1.00 92.06 143 ASP A CA 1
ATOM 1166 C C . ASP A 1 143 ? -11.877 -27.475 -23.285 1.00 92.06 143 ASP A C 1
ATOM 1168 O O . ASP A 1 143 ? -11.711 -27.677 -24.488 1.00 92.06 143 ASP A O 1
ATOM 1172 N N . ILE A 1 144 ? -11.902 -26.237 -22.783 1.00 87.38 144 ILE A N 1
ATOM 1173 C CA . ILE A 1 144 ? -11.891 -25.013 -23.603 1.00 87.38 1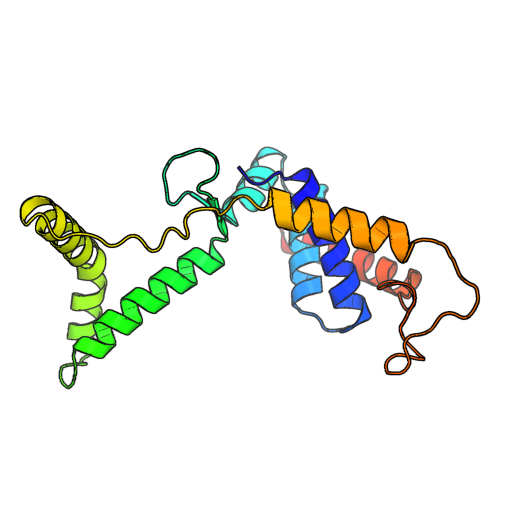44 ILE A CA 1
ATOM 1174 C C . ILE A 1 144 ? -10.497 -24.737 -24.191 1.00 87.38 144 ILE A C 1
ATOM 1176 O O . ILE A 1 144 ? -10.375 -24.080 -25.230 1.00 87.38 144 ILE A O 1
ATOM 1180 N N . ARG A 1 145 ? -9.433 -25.208 -23.521 1.00 86.38 145 ARG A N 1
ATOM 1181 C CA . ARG A 1 145 ? -8.016 -24.962 -23.858 1.00 86.38 145 ARG A CA 1
ATOM 1182 C C . ARG A 1 145 ? -7.733 -23.496 -24.219 1.00 86.38 145 ARG A C 1
ATOM 1184 O O . ARG A 1 145 ? -7.149 -23.220 -25.270 1.00 86.38 145 ARG A O 1
ATOM 1191 N N . PRO A 1 146 ? -8.114 -22.527 -23.367 1.00 82.88 146 PRO A N 1
ATOM 1192 C CA . PRO A 1 146 ? -8.078 -21.110 -23.731 1.00 82.88 146 PRO A CA 1
ATOM 1193 C C . PRO A 1 146 ? -6.659 -20.576 -23.969 1.00 82.88 146 PRO A C 1
ATOM 1195 O O . PRO A 1 146 ? -6.495 -19.575 -24.658 1.00 82.88 146 PRO A O 1
ATOM 1198 N N . PHE A 1 147 ? -5.635 -21.246 -23.432 1.00 83.56 147 PHE A N 1
ATOM 1199 C CA . PHE A 1 147 ? -4.229 -20.864 -23.595 1.00 83.56 147 PHE A CA 1
ATOM 1200 C C . PHE A 1 147 ? -3.592 -21.378 -24.891 1.00 83.56 147 PHE A C 1
ATOM 1202 O O . PHE A 1 147 ? -2.437 -21.058 -25.173 1.00 83.56 147 PHE A O 1
ATOM 1209 N N . HIS A 1 148 ? -4.308 -22.175 -25.689 1.00 85.50 148 HIS A N 1
ATOM 1210 C CA . HIS A 1 148 ? -3.831 -22.530 -27.017 1.00 85.50 148 HIS A CA 1
ATOM 1211 C C . HIS A 1 148 ? -3.960 -21.314 -27.939 1.00 85.50 148 HIS A C 1
ATOM 1213 O O . HIS A 1 148 ? -5.058 -20.793 -28.149 1.00 85.50 148 HIS A O 1
ATOM 1219 N N . CYS A 1 149 ? -2.830 -20.847 -28.474 1.00 80.56 149 CYS A N 1
ATOM 1220 C CA . CYS A 1 149 ? -2.806 -19.685 -29.351 1.00 80.56 149 CYS A CA 1
ATOM 1221 C C . CYS A 1 149 ? -3.596 -19.983 -30.632 1.00 80.56 149 CYS A C 1
ATOM 1223 O O . CYS A 1 149 ? -3.225 -20.857 -31.411 1.00 80.56 149 CYS A O 1
ATOM 1225 N N . GLN A 1 150 ? -4.686 -19.247 -30.842 1.00 81.88 150 GLN A N 1
ATOM 1226 C CA . GLN A 1 150 ? -5.469 -19.282 -32.073 1.00 81.88 150 GLN A CA 1
ATOM 1227 C C . GLN A 1 150 ? -5.278 -17.948 -32.806 1.00 81.88 150 GLN A C 1
ATOM 1229 O O . GLN A 1 150 ? -5.713 -16.912 -32.290 1.00 81.88 150 GLN A O 1
ATOM 1234 N N . PRO A 1 151 ? -4.624 -17.941 -33.982 1.00 81.81 151 PRO A N 1
ATOM 1235 C CA . PRO A 1 151 ? -4.415 -16.722 -34.756 1.00 81.81 151 PRO A CA 1
ATOM 1236 C C . PRO A 1 151 ? -5.734 -15.993 -35.035 1.00 81.81 151 PRO A C 1
ATOM 1238 O O . PRO A 1 151 ? -6.714 -16.603 -35.454 1.00 81.81 151 PRO A O 1
ATOM 1241 N N . GLY A 1 152 ? -5.770 -14.682 -34.784 1.00 78.38 152 GLY A N 1
ATOM 1242 C CA . GLY A 1 152 ? -6.948 -13.844 -35.043 1.00 78.38 152 GLY A CA 1
ATOM 1243 C C . GLY A 1 152 ? -8.089 -13.958 -34.024 1.00 78.38 152 GLY A C 1
ATOM 1244 O O . GLY A 1 152 ? -9.091 -13.258 -34.176 1.00 78.38 152 GLY A O 1
ATOM 1245 N N . ARG A 1 153 ? -7.957 -14.776 -32.968 1.00 78.94 153 ARG A N 1
ATOM 1246 C CA . ARG A 1 153 ? -8.960 -14.865 -31.896 1.00 78.94 153 ARG A CA 1
ATOM 1247 C C . ARG A 1 153 ? -9.083 -13.523 -31.172 1.00 78.94 153 ARG A C 1
ATOM 1249 O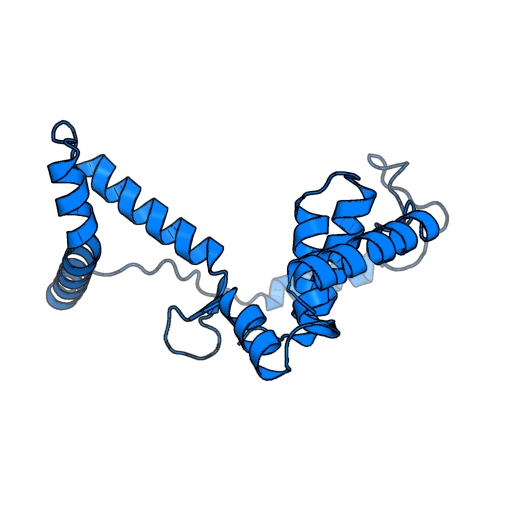 O . ARG A 1 153 ? -8.137 -13.053 -30.546 1.00 78.94 153 ARG A O 1
ATOM 1256 N N . LYS A 1 154 ? -10.272 -12.928 -31.237 1.00 78.81 154 LYS A N 1
ATOM 1257 C CA . LYS A 1 154 ? -10.637 -11.678 -30.562 1.00 78.81 154 LYS A CA 1
ATOM 1258 C C . LYS A 1 154 ? -11.981 -11.856 -29.867 1.00 78.81 154 LYS A C 1
ATOM 1260 O O . LYS A 1 154 ? -12.825 -12.618 -30.333 1.00 78.81 154 LYS A O 1
ATOM 1265 N N . HIS A 1 155 ? -12.179 -11.174 -28.745 1.00 78.75 155 HIS A N 1
ATOM 1266 C CA . HIS A 1 155 ? -13.479 -11.164 -28.081 1.00 78.75 155 HIS A CA 1
ATOM 1267 C C . HIS A 1 155 ? -14.443 -10.263 -28.866 1.00 78.75 155 HIS A C 1
ATOM 1269 O O . HIS A 1 155 ? -14.042 -9.180 -29.292 1.00 78.75 155 HIS A O 1
ATOM 1275 N N . SER A 1 156 ? -15.707 -10.667 -29.022 1.00 82.31 156 SER A N 1
ATOM 1276 C CA . SER A 1 156 ? -16.717 -9.922 -29.798 1.00 82.31 156 SER A CA 1
ATOM 1277 C C . SER A 1 156 ? -16.877 -8.472 -29.328 1.00 82.31 156 SER A C 1
ATOM 1279 O O . SER A 1 156 ? -16.967 -7.561 -30.142 1.00 82.31 156 SER A O 1
ATOM 1281 N N . CYS A 1 157 ? -16.840 -8.251 -28.012 1.00 85.06 157 CYS A N 1
ATOM 1282 C CA . CYS A 1 157 ? -16.902 -6.916 -27.408 1.00 85.06 157 CYS A CA 1
ATOM 1283 C C . CYS A 1 157 ? -15.545 -6.186 -27.303 1.00 85.06 157 CYS A C 1
ATOM 1285 O O . CYS A 1 157 ? -15.536 -5.000 -26.996 1.00 85.06 157 CYS A O 1
ATOM 1287 N N . PHE A 1 158 ? -14.407 -6.860 -27.522 1.00 75.12 158 PHE A N 1
ATOM 1288 C CA . PHE A 1 158 ? -13.061 -6.286 -27.339 1.00 75.12 158 PHE A CA 1
ATOM 1289 C C . PHE A 1 158 ? -12.154 -6.601 -28.540 1.00 75.12 158 PHE A C 1
ATOM 1291 O O . PHE A 1 158 ? -11.133 -7.280 -28.420 1.00 75.12 158 PHE A O 1
ATOM 1298 N N . GLY A 1 159 ? -12.543 -6.117 -29.723 1.00 71.06 159 GLY A N 1
ATOM 1299 C CA . GLY A 1 159 ? -11.821 -6.356 -30.982 1.00 71.06 159 GLY A CA 1
ATOM 1300 C C . GLY A 1 159 ? -10.456 -5.657 -31.098 1.00 71.06 159 GLY A C 1
ATOM 1301 O O . GLY A 1 159 ? -9.608 -6.084 -31.888 1.00 71.06 159 GLY A O 1
ATOM 1302 N N . GLU A 1 160 ? -10.225 -4.615 -30.298 1.00 73.50 160 GLU A N 1
ATOM 1303 C CA . GLU A 1 160 ? -9.014 -3.776 -30.312 1.00 73.50 160 GLU A CA 1
ATOM 1304 C C . GLU A 1 160 ? -8.274 -3.785 -28.967 1.00 73.50 160 GLU A C 1
ATOM 1306 O O . GLU A 1 160 ? -7.628 -2.815 -28.576 1.00 73.50 160 GLU A O 1
ATOM 1311 N N . MET A 1 161 ? -8.373 -4.876 -28.207 1.00 71.00 161 MET A N 1
ATOM 1312 C CA . MET A 1 161 ? -7.628 -4.973 -26.957 1.00 71.00 161 MET A CA 1
ATOM 1313 C C . MET A 1 161 ? -6.130 -5.149 -27.238 1.00 71.00 161 MET A C 1
ATOM 1315 O O . MET A 1 161 ? -5.724 -6.048 -27.976 1.00 71.00 161 MET A O 1
ATOM 1319 N N . SER A 1 162 ? -5.316 -4.286 -26.627 1.00 69.12 162 SER A N 1
ATOM 1320 C CA . SER A 1 162 ? -3.858 -4.399 -26.645 1.00 69.12 162 SER A CA 1
ATOM 1321 C C . SER A 1 162 ? -3.417 -5.773 -26.136 1.00 69.12 162 SER A C 1
ATOM 1323 O O . SER A 1 162 ? -3.882 -6.235 -25.093 1.00 69.12 162 SER A O 1
ATOM 1325 N N . SER A 1 163 ? -2.488 -6.405 -26.850 1.00 72.44 163 SER A N 1
ATOM 1326 C CA . SER A 1 163 ? -1.916 -7.708 -26.482 1.00 72.44 163 SER A CA 1
ATOM 1327 C C . SER A 1 163 ? -1.085 -7.641 -25.201 1.00 72.44 163 SER A C 1
ATOM 1329 O O . SER A 1 163 ? -0.939 -8.632 -24.487 1.00 72.44 163 SER A O 1
ATOM 1331 N N . SER A 1 164 ? -0.545 -6.459 -24.903 1.00 73.69 164 SER A N 1
ATOM 1332 C CA . SER A 1 164 ? 0.290 -6.223 -23.740 1.00 73.69 164 SER A CA 1
ATOM 1333 C C . SER A 1 164 ? 0.021 -4.855 -23.143 1.00 73.69 164 SER A C 1
ATOM 1335 O O . SER A 1 164 ? -0.164 -3.852 -23.830 1.00 73.69 164 SER A O 1
ATOM 1337 N N . VAL A 1 165 ? 0.078 -4.801 -21.823 1.00 69.12 165 VAL A N 1
ATOM 1338 C CA . VAL A 1 165 ? -0.038 -3.566 -21.050 1.00 69.12 165 VAL A CA 1
ATOM 1339 C C . VAL A 1 165 ? 1.096 -2.578 -21.383 1.00 69.12 165 VAL A C 1
ATOM 1341 O O . VAL A 1 165 ? 0.932 -1.373 -21.224 1.00 69.12 165 VAL A O 1
ATOM 1344 N N . VAL A 1 166 ? 2.229 -3.079 -21.894 1.00 73.25 166 VAL A N 1
ATOM 1345 C CA . VAL A 1 166 ? 3.392 -2.276 -22.313 1.00 73.25 166 VAL A CA 1
ATOM 1346 C C . VAL A 1 166 ? 3.488 -2.059 -23.825 1.00 73.25 166 VAL A C 1
ATOM 1348 O O . VAL A 1 166 ? 4.484 -1.523 -24.292 1.00 73.25 166 VAL A O 1
ATOM 1351 N N . GLN A 1 167 ? 2.474 -2.449 -24.605 1.00 76.62 167 GLN A N 1
ATOM 1352 C CA . GLN A 1 167 ? 2.533 -2.368 -26.072 1.00 76.62 167 GLN A CA 1
ATOM 1353 C C . GLN A 1 167 ? 2.740 -0.933 -26.588 1.00 76.62 167 GLN A C 1
ATOM 1355 O O . GLN A 1 167 ? 3.415 -0.741 -27.591 1.00 76.62 167 GLN A O 1
ATOM 1360 N N . ASN A 1 168 ? 2.208 0.062 -25.873 1.00 76.31 168 ASN A N 1
ATOM 1361 C CA . ASN A 1 168 ? 2.319 1.482 -26.222 1.00 76.31 168 ASN A CA 1
ATOM 1362 C C . ASN A 1 168 ? 3.402 2.214 -25.405 1.00 76.31 168 ASN A C 1
ATOM 1364 O O . ASN A 1 168 ? 3.352 3.436 -25.269 1.00 76.31 168 ASN A O 1
ATOM 1368 N N . LEU A 1 169 ? 4.337 1.485 -24.787 1.00 82.81 169 LEU A N 1
ATOM 1369 C CA . LEU A 1 169 ? 5.416 2.099 -24.021 1.00 82.81 169 LEU A CA 1
ATOM 1370 C C . LEU A 1 169 ? 6.466 2.683 -24.970 1.00 82.81 169 LEU A C 1
ATOM 1372 O O . LEU A 1 169 ? 7.210 1.945 -25.609 1.00 82.81 169 LEU A O 1
ATOM 1376 N N . ASP A 1 170 ? 6.571 4.008 -24.992 1.00 86.56 170 ASP A N 1
ATOM 1377 C CA . ASP A 1 170 ? 7.740 4.689 -25.544 1.00 86.56 170 ASP A CA 1
ATOM 1378 C C . ASP A 1 170 ? 8.923 4.507 -24.581 1.00 86.56 170 ASP A C 1
ATOM 1380 O O . ASP A 1 170 ? 9.014 5.154 -23.530 1.00 86.56 170 ASP A O 1
ATOM 1384 N N . VAL A 1 171 ? 9.791 3.554 -24.923 1.00 87.25 171 VAL A N 1
ATOM 1385 C CA . VAL A 1 171 ? 10.936 3.131 -24.111 1.00 87.25 171 VAL A CA 1
ATOM 1386 C C . VAL A 1 171 ? 11.947 4.268 -23.952 1.00 87.25 171 VAL A C 1
ATOM 1388 O O . VAL A 1 171 ? 12.417 4.509 -22.838 1.00 87.25 171 VAL A O 1
ATOM 1391 N N . ASP A 1 172 ? 12.227 5.016 -25.018 1.00 89.38 172 ASP A N 1
ATOM 1392 C CA . ASP A 1 172 ? 13.212 6.100 -25.003 1.00 89.38 172 ASP A CA 1
ATOM 1393 C C . ASP A 1 172 ? 12.727 7.266 -24.145 1.00 89.38 172 ASP A C 1
ATOM 1395 O O . ASP A 1 172 ? 13.444 7.751 -23.262 1.00 89.38 172 ASP A O 1
ATOM 1399 N N . HIS A 1 173 ? 11.470 7.676 -24.323 1.00 87.88 173 HIS A N 1
ATOM 1400 C CA . HIS A 1 173 ? 10.861 8.698 -23.478 1.00 87.88 173 HIS A CA 1
ATOM 1401 C C . HIS A 1 173 ? 10.805 8.260 -22.007 1.00 87.88 173 HIS A C 1
ATOM 1403 O O . HIS A 1 173 ? 11.082 9.063 -21.110 1.00 87.88 173 HIS A O 1
ATOM 1409 N N . TYR A 1 174 ? 10.499 6.989 -21.735 1.00 89.00 174 TYR A N 1
ATOM 1410 C CA . TYR A 1 174 ? 10.470 6.445 -20.379 1.00 89.00 174 TYR A CA 1
ATOM 1411 C C . TYR A 1 174 ? 11.850 6.469 -19.709 1.00 89.00 174 TYR A C 1
ATOM 1413 O O . TYR A 1 174 ? 11.976 6.930 -18.570 1.00 89.00 174 TYR A O 1
ATOM 1421 N N . HIS A 1 175 ? 12.895 6.035 -20.417 1.00 90.38 175 HIS A N 1
ATOM 1422 C CA . HIS A 1 175 ? 14.269 6.073 -19.916 1.00 90.38 175 HIS A CA 1
ATOM 1423 C C . HIS A 1 175 ? 14.765 7.500 -19.697 1.00 90.38 175 HIS A C 1
ATOM 1425 O O . HIS A 1 175 ? 15.337 7.787 -18.642 1.00 90.38 175 HIS A O 1
ATOM 1431 N N . ASN A 1 176 ? 14.506 8.405 -20.643 1.00 90.50 176 ASN A N 1
ATOM 1432 C CA . ASN A 1 176 ? 14.845 9.819 -20.504 1.00 90.50 176 ASN A CA 1
ATOM 1433 C C . ASN A 1 176 ? 14.162 10.425 -19.276 1.00 90.50 176 ASN A C 1
ATOM 1435 O O . ASN A 1 176 ? 14.822 11.054 -18.450 1.00 90.50 176 ASN A O 1
ATOM 1439 N N . TRP A 1 177 ? 12.871 10.144 -19.081 1.00 90.75 177 TRP A N 1
ATOM 1440 C CA . TRP A 1 177 ? 12.127 10.592 -17.907 1.00 90.75 177 TRP A CA 1
ATOM 1441 C C . TRP A 1 177 ? 12.737 10.086 -16.591 1.00 90.75 177 TRP A C 1
ATOM 1443 O O . TRP A 1 177 ? 12.942 10.882 -15.671 1.00 90.75 177 TRP A O 1
ATOM 1453 N N . ILE A 1 178 ? 13.090 8.798 -16.499 1.00 90.88 178 ILE A N 1
ATOM 1454 C CA . ILE A 1 178 ? 13.766 8.235 -15.317 1.00 90.88 178 ILE A CA 1
ATOM 1455 C C . ILE A 1 178 ? 15.106 8.936 -15.071 1.00 90.88 178 ILE A C 1
ATOM 1457 O O . ILE A 1 178 ? 15.402 9.327 -13.940 1.00 90.88 178 ILE A O 1
ATOM 1461 N N . ASN A 1 179 ? 15.908 9.121 -16.120 1.00 89.19 179 ASN A N 1
ATOM 1462 C CA . ASN A 1 179 ? 17.237 9.719 -16.025 1.00 89.19 179 ASN A CA 1
ATOM 1463 C C . ASN A 1 179 ? 17.194 11.182 -15.575 1.00 89.19 179 ASN A C 1
ATOM 1465 O O . ASN A 1 179 ? 18.002 11.583 -14.741 1.00 89.19 179 ASN A O 1
ATOM 1469 N N . THR A 1 180 ? 16.232 11.968 -16.055 1.00 87.69 180 THR A N 1
ATOM 1470 C CA . THR A 1 180 ? 16.046 13.347 -15.590 1.00 87.69 180 THR A CA 1
ATOM 1471 C C . THR A 1 180 ? 15.617 13.389 -14.122 1.00 87.69 180 THR A C 1
ATOM 1473 O O . THR A 1 180 ? 16.107 14.210 -13.346 1.00 87.69 180 THR A O 1
ATOM 1476 N N . ARG A 1 181 ? 14.705 12.501 -13.706 1.00 88.44 181 ARG A N 1
ATOM 1477 C CA . ARG A 1 181 ? 14.137 12.521 -12.349 1.00 88.44 181 ARG A CA 1
ATOM 1478 C C . ARG A 1 181 ? 15.086 11.978 -11.286 1.00 88.44 181 ARG A C 1
ATOM 1480 O O . ARG A 1 181 ? 15.143 12.564 -10.211 1.00 88.44 181 ARG A O 1
ATOM 1487 N N . LYS A 1 182 ? 15.864 10.929 -11.576 1.00 84.19 182 LYS A N 1
ATOM 1488 C CA . LYS A 1 182 ? 16.829 10.365 -10.612 1.00 84.19 182 LYS A CA 1
ATOM 1489 C C . LYS A 1 182 ? 17.881 11.395 -10.182 1.00 84.19 182 LYS A C 1
ATOM 1491 O O . LYS A 1 182 ? 18.193 11.473 -9.001 1.00 84.19 182 LYS A O 1
ATOM 1496 N N . VAL A 1 183 ? 18.372 12.212 -11.123 1.00 81.62 183 VAL A N 1
ATOM 1497 C CA . VAL A 1 183 ? 19.349 13.279 -10.842 1.00 81.62 183 VAL A CA 1
ATOM 1498 C C . VAL A 1 183 ? 18.717 14.335 -9.949 1.00 81.62 183 VAL A C 1
ATOM 1500 O O . VAL A 1 183 ? 19.300 14.723 -8.944 1.00 81.62 183 VAL A O 1
ATOM 1503 N N . LYS A 1 184 ? 17.484 14.742 -10.268 1.00 85.25 184 LYS A N 1
ATOM 1504 C CA . LYS A 1 184 ? 16.750 15.709 -9.453 1.00 85.25 184 LYS A CA 1
ATOM 1505 C C . LYS A 1 184 ? 16.568 15.225 -8.009 1.00 85.25 184 LYS A C 1
ATOM 1507 O O . LYS A 1 184 ? 16.833 15.982 -7.086 1.00 85.25 184 LYS A O 1
ATOM 1512 N N . PHE A 1 185 ? 16.169 13.968 -7.814 1.00 85.00 185 PHE A N 1
ATOM 1513 C CA . PHE A 1 185 ? 15.980 13.403 -6.475 1.00 85.00 185 PHE A CA 1
ATOM 1514 C C . PHE A 1 185 ? 17.286 13.249 -5.691 1.00 85.00 185 PHE A C 1
ATOM 1516 O O . PHE A 1 185 ? 17.284 13.441 -4.480 1.00 85.00 185 PHE A O 1
ATOM 1523 N N . ALA A 1 186 ? 18.398 12.929 -6.359 1.00 76.25 186 ALA A N 1
ATOM 1524 C CA . ALA A 1 186 ? 19.705 12.885 -5.706 1.00 76.25 186 ALA A CA 1
ATOM 1525 C C . ALA A 1 186 ? 20.098 14.266 -5.151 1.00 76.25 186 ALA A C 1
ATOM 1527 O O . ALA A 1 186 ? 20.461 14.370 -3.983 1.00 76.25 186 ALA A O 1
ATOM 1528 N N . LEU A 1 187 ? 19.912 15.318 -5.956 1.00 79.25 187 LEU A N 1
ATOM 1529 C CA . LEU A 1 187 ? 20.214 16.700 -5.572 1.00 79.25 187 LEU A CA 1
ATOM 1530 C C . LEU A 1 187 ? 19.293 17.226 -4.456 1.00 79.25 187 LEU A C 1
ATOM 1532 O O . LEU A 1 187 ? 19.749 17.934 -3.565 1.00 79.25 187 LEU A O 1
ATOM 1536 N N . GLU A 1 188 ? 18.002 16.877 -4.479 1.00 78.00 188 GLU A N 1
ATOM 1537 C CA . GLU A 1 188 ? 17.035 17.264 -3.434 1.00 78.00 188 GLU A CA 1
ATOM 1538 C C . GLU A 1 188 ? 17.367 16.651 -2.060 1.00 78.00 188 GLU A C 1
ATOM 1540 O O . GLU A 1 188 ? 17.057 17.248 -1.031 1.00 78.00 188 GLU A O 1
ATOM 1545 N N . ASN A 1 189 ? 18.018 15.485 -2.038 1.00 64.50 189 ASN A N 1
ATOM 1546 C CA . ASN A 1 189 ? 18.382 14.771 -0.815 1.00 64.50 189 ASN A CA 1
ATOM 1547 C C . ASN A 1 189 ? 19.774 15.152 -0.262 1.00 64.50 189 ASN A C 1
ATOM 1549 O O . ASN A 1 189 ? 20.199 14.563 0.730 1.00 64.50 189 ASN A O 1
ATOM 1553 N N . GLY A 1 190 ? 20.468 16.135 -0.853 1.00 58.75 190 GLY A N 1
ATOM 1554 C CA . GLY A 1 190 ? 21.735 16.661 -0.327 1.00 58.75 190 GLY A CA 1
ATOM 1555 C C . GLY A 1 190 ? 22.956 15.752 -0.516 1.00 58.75 190 GLY A C 1
ATOM 1556 O O . GLY A 1 190 ? 23.872 15.819 0.302 1.00 58.75 190 GLY A O 1
ATOM 1557 N N . ASN A 1 191 ? 22.964 14.927 -1.570 1.00 45.44 191 ASN A N 1
ATOM 1558 C CA . ASN A 1 191 ? 24.152 14.206 -2.048 1.00 45.44 191 ASN A CA 1
ATOM 1559 C C . ASN A 1 191 ? 24.765 14.894 -3.271 1.00 45.44 191 ASN A C 1
ATOM 1561 O O . ASN A 1 191 ? 23.987 15.296 -4.169 1.00 45.44 191 ASN A O 1
#

Foldseek 3Di:
DDDVVVVLVVLVVVLLLCCLVPVPPPSNLVSLLLNLCLPPNDDVVSNVVVSCVQWDQPPPDPPSIDGPVVVVVVLVVLLVVQCVVCPPVPDPVVSVVSSVCSVVVVVVVVVVCVVVVPPPPPPPPPPDPCVVVVVVVVVVCVVVVPVPDDPCDDDPVGNPDDPDSCPRPPPVVVVVVSVVSSVVSVVVVPD

InterPro domains:
  IPR046496 Domain of unknown function DUF6589 [PF20231] (8-125)

Radius of gyration: 24.67 Å; chains: 1; bounding box: 50×50×66 Å

Secondary structure (DSSP, 8-state):
---HHHHHHHHHHHHHHHHHH-TT-HHHHHHHHHHHIIIIIS-HHHHHHHHHHTEEESSSSTT-EEEHHHHHHHHHHHHHHHHHTTTT---HHHHHHHHHHHHHHHHHHHHHHHHTT------------THHHHHHHHHHHHHH-TTS--TT--BTTBTT--S-TTTT--HHHHHHHHHHHHHHHHHHTT-

Organism: Mytilus edulis (NCBI:txid6550)